Protein AF-A0A9X3F0Y4-F1 (afdb_monomer_lite)

Structure (mmCIF, N/CA/C/O backbone):
data_AF-A0A9X3F0Y4-F1
#
_entry.id   AF-A0A9X3F0Y4-F1
#
loop_
_atom_site.group_PDB
_atom_site.id
_atom_site.type_symbol
_atom_site.label_atom_id
_atom_site.label_alt_id
_atom_site.label_comp_id
_atom_site.label_asym_id
_atom_site.label_entity_id
_atom_site.label_seq_id
_atom_site.pdbx_PDB_ins_code
_atom_site.Cartn_x
_atom_site.Cartn_y
_atom_site.Cartn_z
_atom_site.occupancy
_atom_site.B_iso_or_equiv
_atom_site.auth_seq_id
_atom_site.auth_comp_id
_atom_site.auth_asym_id
_atom_site.auth_atom_id
_atom_site.pdbx_PDB_model_num
ATOM 1 N N . MET A 1 1 ? 14.168 -11.876 -23.437 1.00 31.84 1 MET A N 1
ATOM 2 C CA . MET A 1 1 ? 15.112 -11.043 -22.665 1.00 31.84 1 MET A CA 1
ATOM 3 C C . MET A 1 1 ? 14.679 -11.108 -21.213 1.00 31.84 1 MET A C 1
ATOM 5 O O . MET A 1 1 ? 13.541 -10.759 -20.933 1.00 31.84 1 MET A O 1
ATOM 9 N N . SER A 1 2 ? 15.504 -11.639 -20.313 1.00 31.98 2 SER A N 1
ATOM 10 C CA . SER A 1 2 ? 15.216 -11.588 -18.877 1.00 31.98 2 SER A CA 1
ATOM 11 C C . SER A 1 2 ? 15.451 -10.158 -18.400 1.00 31.98 2 SER A C 1
ATOM 13 O O . SER A 1 2 ? 16.591 -9.699 -18.402 1.00 31.98 2 SER A O 1
ATOM 15 N N . SER A 1 3 ? 14.384 -9.441 -18.048 1.00 33.62 3 SER A N 1
ATOM 16 C CA . SER A 1 3 ? 14.501 -8.145 -17.380 1.00 33.62 3 SER A CA 1
ATOM 17 C C . SER A 1 3 ? 15.152 -8.374 -16.017 1.00 33.62 3 SER A C 1
ATOM 19 O O . SER A 1 3 ? 14.529 -8.910 -15.101 1.00 33.62 3 SER A O 1
ATOM 21 N N . THR A 1 4 ? 16.438 -8.052 -15.895 1.00 50.50 4 THR A N 1
ATOM 22 C CA . THR A 1 4 ? 17.108 -7.969 -14.599 1.00 50.50 4 THR A CA 1
ATOM 23 C C . THR A 1 4 ? 16.677 -6.658 -13.971 1.00 50.50 4 THR A C 1
ATOM 25 O O . THR A 1 4 ? 17.228 -5.603 -14.290 1.00 50.50 4 THR A O 1
ATOM 28 N N . GLN A 1 5 ? 15.654 -6.714 -13.117 1.00 61.69 5 GLN A N 1
ATOM 29 C CA . GLN A 1 5 ? 15.335 -5.594 -12.241 1.00 61.69 5 GLN A CA 1
ATOM 30 C C . GLN A 1 5 ? 16.613 -5.192 -11.500 1.00 61.69 5 GLN A C 1
ATOM 32 O O . GLN A 1 5 ? 17.346 -6.051 -11.000 1.00 61.69 5 GLN A O 1
ATOM 37 N N . ALA A 1 6 ? 16.906 -3.892 -11.469 1.00 65.06 6 ALA A N 1
ATOM 38 C CA . ALA A 1 6 ? 17.988 -3.396 -10.638 1.00 65.06 6 ALA A CA 1
ATOM 39 C C . ALA A 1 6 ? 17.713 -3.829 -9.187 1.00 65.06 6 ALA A C 1
ATOM 41 O O . ALA A 1 6 ? 16.562 -3.770 -8.745 1.00 65.06 6 ALA A O 1
ATOM 42 N N . PRO A 1 7 ? 18.727 -4.292 -8.439 1.00 73.94 7 PRO A N 1
ATOM 43 C CA . PRO A 1 7 ? 18.505 -4.649 -7.050 1.00 73.94 7 PRO A CA 1
ATOM 44 C C . PRO A 1 7 ? 18.041 -3.405 -6.283 1.00 73.94 7 PRO A C 1
ATOM 46 O O . PRO A 1 7 ? 18.508 -2.299 -6.556 1.00 73.94 7 PRO A O 1
ATOM 49 N N . VAL A 1 8 ? 17.155 -3.583 -5.300 1.00 73.44 8 VAL A N 1
ATOM 50 C CA . VAL A 1 8 ? 16.512 -2.471 -4.565 1.00 73.44 8 VAL A CA 1
ATOM 51 C C . VAL A 1 8 ? 17.532 -1.490 -3.967 1.00 73.44 8 VAL A C 1
ATOM 53 O O . VAL A 1 8 ? 17.273 -0.294 -3.897 1.00 73.44 8 VAL A O 1
ATOM 56 N N . TRP A 1 9 ? 18.726 -1.965 -3.586 1.00 79.19 9 TRP A N 1
ATOM 57 C CA . TRP A 1 9 ? 19.797 -1.108 -3.062 1.00 79.19 9 TRP A CA 1
ATOM 58 C C . TRP A 1 9 ? 20.404 -0.151 -4.103 1.00 79.19 9 TRP A C 1
ATOM 60 O O . TRP A 1 9 ? 21.022 0.842 -3.715 1.00 79.19 9 TRP A O 1
ATOM 70 N N . ALA A 1 10 ? 20.286 -0.466 -5.397 1.00 80.06 10 ALA A N 1
ATOM 71 C CA . ALA A 1 10 ? 20.898 0.263 -6.506 1.00 80.06 10 ALA A CA 1
ATOM 72 C C . ALA A 1 10 ? 19.950 1.304 -7.109 1.00 80.06 10 ALA A C 1
ATOM 74 O O . ALA A 1 10 ? 20.375 2.416 -7.429 1.00 80.06 10 ALA A O 1
ATOM 75 N N . PHE A 1 11 ? 18.678 0.947 -7.272 1.00 82.25 11 PHE A N 1
ATOM 76 C CA . PHE A 1 11 ? 17.683 1.808 -7.892 1.00 82.25 11 PHE A CA 1
ATOM 77 C C . PHE A 1 11 ? 16.294 1.466 -7.364 1.00 82.25 11 PHE A C 1
ATOM 79 O O . PHE A 1 11 ? 15.879 0.308 -7.391 1.00 82.25 11 PHE A O 1
ATOM 86 N N . HIS A 1 12 ? 15.569 2.487 -6.927 1.00 83.12 12 HIS A N 1
ATOM 87 C CA . HIS A 1 12 ? 14.172 2.376 -6.540 1.00 83.12 12 HIS A CA 1
ATOM 88 C C . HIS A 1 12 ? 13.343 3.366 -7.353 1.00 83.12 12 HIS A C 1
ATOM 90 O O . HIS A 1 12 ? 13.794 4.479 -7.627 1.00 83.12 12 HIS A O 1
ATOM 96 N N . ALA A 1 13 ? 12.136 2.976 -7.747 1.00 83.81 13 ALA A N 1
ATOM 97 C CA . ALA A 1 13 ? 11.184 3.885 -8.358 1.00 83.81 13 ALA A CA 1
ATOM 98 C C . ALA A 1 13 ? 9.791 3.638 -7.791 1.00 83.81 13 ALA A C 1
ATOM 100 O O . ALA A 1 13 ? 9.389 2.493 -7.593 1.00 83.81 13 ALA A O 1
ATOM 101 N N . GLU A 1 14 ? 9.065 4.723 -7.562 1.00 83.38 14 GLU A N 1
ATOM 102 C CA . GLU A 1 14 ? 7.730 4.705 -6.979 1.00 83.38 14 GLU A CA 1
ATOM 103 C C . GLU A 1 14 ? 6.808 5.621 -7.781 1.00 83.38 14 GLU A C 1
ATOM 105 O O . GLU A 1 14 ? 7.211 6.711 -8.195 1.00 83.38 14 GLU A O 1
ATOM 110 N N . ALA A 1 15 ? 5.572 5.176 -8.003 1.00 83.44 15 ALA A N 1
ATOM 111 C CA . ALA A 1 15 ? 4.512 6.024 -8.527 1.00 83.44 15 ALA A CA 1
ATOM 112 C C . ALA A 1 15 ? 3.737 6.644 -7.357 1.00 83.44 15 ALA A C 1
ATOM 114 O O . ALA A 1 15 ? 3.263 5.929 -6.480 1.00 83.44 15 ALA A O 1
ATOM 115 N N . ILE A 1 16 ? 3.595 7.966 -7.360 1.00 80.25 16 ILE A N 1
ATOM 116 C CA . ILE A 1 16 ? 2.942 8.752 -6.314 1.00 80.25 16 ILE A CA 1
ATOM 117 C C . ILE A 1 16 ? 1.744 9.465 -6.937 1.00 80.25 16 ILE A C 1
ATOM 119 O O . ILE A 1 16 ? 1.874 10.124 -7.968 1.00 80.25 16 ILE A O 1
ATOM 123 N N . ASP A 1 17 ? 0.581 9.354 -6.304 1.00 79.94 17 ASP A N 1
ATOM 124 C CA . ASP A 1 17 ? -0.561 10.207 -6.626 1.00 79.94 17 ASP A CA 1
ATOM 125 C C . ASP A 1 17 ? -0.394 11.561 -5.925 1.00 79.94 17 ASP A C 1
ATOM 127 O O . ASP A 1 17 ? -0.342 11.616 -4.696 1.00 79.94 17 ASP A O 1
ATOM 131 N N . GLY A 1 18 ? -0.285 12.637 -6.706 1.00 77.75 18 GLY A N 1
ATOM 132 C CA . GLY A 1 18 ? -0.119 14.006 -6.215 1.00 77.75 18 GLY A CA 1
ATOM 133 C C . GLY A 1 18 ? -1.385 14.614 -5.603 1.00 77.75 18 GLY A C 1
ATOM 134 O O . GLY A 1 18 ? -1.360 15.764 -5.174 1.00 77.75 18 GLY A O 1
ATOM 135 N N . VAL A 1 19 ? -2.514 13.897 -5.565 1.00 78.69 19 VAL A N 1
ATOM 136 C CA . VAL A 1 19 ? -3.723 14.369 -4.872 1.00 78.69 19 VAL A CA 1
ATOM 137 C C . VAL A 1 19 ? -3.448 14.542 -3.371 1.00 78.69 19 VAL A C 1
ATOM 139 O O . VAL A 1 19 ? -3.138 13.583 -2.666 1.00 78.69 19 VAL A O 1
ATOM 142 N N . GLY A 1 20 ? -3.602 15.778 -2.885 1.00 71.62 20 GLY A N 1
ATOM 143 C CA . GLY A 1 20 ? -3.375 16.154 -1.484 1.00 71.62 20 GLY A CA 1
ATOM 144 C C . GLY A 1 20 ? -1.913 16.443 -1.122 1.00 71.62 20 GLY A C 1
ATOM 145 O O . GLY A 1 20 ? -1.641 16.821 0.013 1.00 71.62 20 GLY A O 1
ATOM 146 N N . ASP A 1 21 ? -0.975 16.298 -2.062 1.00 74.31 21 ASP A N 1
ATOM 147 C CA . ASP A 1 21 ? 0.426 16.670 -1.863 1.00 74.31 21 ASP A CA 1
ATOM 148 C C . ASP A 1 21 ? 0.610 18.166 -2.178 1.00 74.31 21 ASP A C 1
ATOM 150 O O . ASP A 1 21 ? 0.262 18.640 -3.259 1.00 74.31 21 ASP A O 1
ATOM 154 N N . THR A 1 22 ? 1.145 18.938 -1.230 1.00 73.81 22 THR A N 1
ATOM 155 C CA . THR A 1 22 ? 1.329 20.396 -1.376 1.00 73.81 22 THR A CA 1
ATOM 156 C C . THR A 1 22 ? 2.476 20.774 -2.318 1.00 73.81 22 THR A C 1
ATOM 158 O O . THR A 1 22 ? 2.614 21.940 -2.699 1.00 73.81 22 THR A O 1
ATOM 161 N N . HIS A 1 23 ? 3.313 19.811 -2.699 1.00 75.75 23 HIS A N 1
ATOM 162 C CA . HIS A 1 23 ? 4.506 19.995 -3.517 1.00 75.75 23 HIS A CA 1
ATOM 163 C C . HIS A 1 23 ? 4.394 19.363 -4.909 1.00 75.75 23 HIS A C 1
ATOM 165 O O . HIS A 1 23 ? 5.233 19.656 -5.769 1.00 75.75 23 HIS A O 1
ATOM 171 N N . LEU A 1 24 ? 3.381 18.532 -5.160 1.00 73.38 24 LEU A N 1
ATOM 172 C CA . LEU A 1 24 ? 3.136 17.905 -6.456 1.00 73.38 24 LEU A CA 1
ATOM 173 C C . LEU A 1 24 ? 1.860 18.462 -7.107 1.00 73.38 24 LEU A C 1
ATOM 175 O O . LEU A 1 24 ? 0.832 18.598 -6.452 1.00 73.38 24 LEU A O 1
ATOM 179 N N . PRO A 1 25 ? 1.876 18.752 -8.421 1.00 82.94 25 PRO A N 1
ATOM 180 C CA . PRO A 1 25 ? 0.641 18.984 -9.163 1.00 82.94 25 PRO A CA 1
ATOM 181 C C . PRO A 1 25 ? -0.305 17.781 -9.061 1.00 82.94 25 PRO A C 1
ATOM 183 O O . PRO A 1 25 ? 0.138 16.648 -8.896 1.00 82.94 25 PRO A O 1
ATOM 186 N N . THR A 1 26 ? -1.605 17.982 -9.259 1.00 82.81 26 THR A N 1
ATOM 187 C CA . THR A 1 26 ? -2.547 16.858 -9.353 1.00 82.81 26 THR A CA 1
ATOM 188 C C . THR A 1 26 ? -2.171 15.916 -10.506 1.00 82.81 26 THR A C 1
ATOM 190 O O . THR A 1 26 ? -1.950 16.366 -11.631 1.00 82.81 26 THR A O 1
ATOM 193 N N . GLY A 1 27 ? -2.122 14.607 -10.236 1.00 82.25 27 GLY A N 1
ATOM 194 C CA . GLY A 1 27 ? -1.813 13.567 -11.223 1.00 82.25 27 GLY A CA 1
ATOM 195 C C . GLY A 1 27 ? -0.874 12.484 -10.688 1.00 82.25 27 GLY A C 1
ATOM 196 O O . GLY A 1 27 ? -0.421 12.548 -9.550 1.00 82.25 27 GLY A O 1
ATOM 197 N N . ILE A 1 28 ? -0.569 11.489 -11.529 1.00 82.19 28 ILE A N 1
ATOM 198 C CA . ILE A 1 28 ? 0.399 10.434 -11.200 1.00 82.19 28 ILE A CA 1
ATOM 199 C C . ILE A 1 28 ? 1.807 10.908 -11.546 1.00 82.19 28 ILE A C 1
ATOM 201 O O . ILE A 1 28 ? 2.115 11.190 -12.707 1.00 82.19 28 ILE A O 1
ATOM 205 N N . HIS A 1 29 ? 2.667 10.939 -10.539 1.00 83.31 29 HIS A N 1
ATOM 206 C CA . HIS A 1 29 ? 4.089 11.237 -10.652 1.00 83.31 29 HIS A CA 1
ATOM 207 C C . HIS A 1 29 ? 4.883 9.958 -10.469 1.00 83.31 29 HIS A C 1
ATOM 209 O O . HIS A 1 29 ? 4.458 9.060 -9.752 1.00 83.31 29 HIS A O 1
ATOM 215 N N . VAL A 1 30 ? 6.056 9.871 -11.083 1.00 84.69 30 VAL A N 1
ATOM 216 C CA . VAL A 1 30 ? 7.011 8.806 -10.769 1.00 84.69 30 VAL A CA 1
ATOM 217 C C . VAL A 1 30 ? 8.241 9.463 -10.161 1.00 84.69 30 VAL A C 1
ATOM 219 O O . VAL A 1 30 ? 8.732 10.477 -10.659 1.00 84.69 30 VAL A O 1
ATOM 222 N N . ARG A 1 31 ? 8.734 8.900 -9.063 1.00 83.69 31 ARG A N 1
ATOM 223 C CA . ARG A 1 31 ? 9.972 9.303 -8.405 1.00 83.69 31 ARG A CA 1
ATOM 224 C C . ARG A 1 31 ? 10.982 8.184 -8.588 1.00 83.69 31 ARG A C 1
ATOM 226 O O . ARG A 1 31 ? 10.714 7.056 -8.196 1.00 83.69 31 ARG A O 1
ATOM 233 N N . ALA A 1 32 ? 12.136 8.498 -9.168 1.00 84.62 32 ALA A N 1
ATOM 234 C CA . ALA A 1 32 ? 13.279 7.593 -9.203 1.00 84.62 32 ALA A CA 1
ATOM 235 C C . ALA A 1 32 ? 14.306 8.019 -8.151 1.00 84.62 32 ALA A C 1
ATOM 237 O O . ALA A 1 32 ? 14.677 9.189 -8.067 1.00 84.62 32 ALA A O 1
ATOM 238 N N . LEU A 1 33 ? 14.763 7.054 -7.365 1.00 85.12 33 LEU A N 1
ATOM 239 C CA . LEU A 1 33 ? 15.736 7.193 -6.291 1.00 85.12 33 LEU A CA 1
ATOM 240 C C . LEU A 1 33 ? 16.927 6.278 -6.614 1.00 85.12 33 LEU A C 1
ATOM 242 O O . LEU A 1 33 ? 16.950 5.116 -6.194 1.00 85.12 33 LEU A O 1
ATOM 246 N N . PRO A 1 34 ? 17.901 6.755 -7.408 1.00 83.56 34 PRO A N 1
ATOM 247 C CA . PRO A 1 34 ? 19.151 6.032 -7.578 1.00 83.56 34 PRO A CA 1
ATOM 248 C C . PRO A 1 34 ? 19.930 6.017 -6.258 1.00 83.56 34 PRO A C 1
ATOM 250 O O . PRO A 1 34 ? 19.871 6.957 -5.463 1.00 83.56 34 PRO A O 1
ATOM 253 N N . SER A 1 35 ? 20.682 4.944 -6.025 1.00 80.62 35 SER A N 1
ATOM 254 C CA . SER A 1 35 ? 21.546 4.826 -4.853 1.00 80.62 35 SER A CA 1
ATOM 255 C C . SER A 1 35 ? 22.593 5.934 -4.830 1.00 80.62 35 SER A C 1
ATOM 257 O O . SER A 1 35 ? 23.324 6.116 -5.805 1.00 80.62 35 SER A O 1
ATOM 259 N N . ALA A 1 36 ? 22.769 6.592 -3.682 1.00 76.75 36 ALA A N 1
ATOM 260 C CA . ALA A 1 36 ? 23.852 7.560 -3.492 1.00 76.75 36 ALA A CA 1
ATOM 261 C C . ALA A 1 36 ? 25.246 6.953 -3.757 1.00 76.75 36 ALA A C 1
ATOM 263 O O . ALA A 1 36 ? 26.178 7.677 -4.077 1.00 76.75 36 ALA A O 1
ATOM 264 N N . ARG A 1 37 ? 25.385 5.620 -3.665 1.00 77.88 37 ARG A N 1
ATOM 265 C CA . ARG A 1 37 ? 26.635 4.899 -3.959 1.00 77.88 37 ARG A CA 1
ATOM 266 C C . ARG A 1 37 ? 26.952 4.774 -5.449 1.00 77.88 37 ARG A C 1
ATOM 268 O O . ARG A 1 37 ? 28.102 4.523 -5.786 1.00 77.88 37 ARG A O 1
ATOM 275 N N . LEU A 1 38 ? 25.944 4.866 -6.314 1.00 76.44 38 LEU A N 1
ATOM 276 C CA . LEU A 1 38 ? 26.089 4.680 -7.762 1.00 76.44 38 LEU A CA 1
ATOM 277 C C . LEU A 1 38 ? 26.024 6.001 -8.535 1.00 76.44 38 LEU A C 1
ATOM 279 O O . LEU A 1 38 ? 26.359 6.029 -9.716 1.00 76.44 38 LEU A O 1
ATOM 283 N N . GLY A 1 39 ? 25.605 7.085 -7.877 1.00 77.31 39 GLY A N 1
ATOM 284 C CA . GLY A 1 39 ? 25.374 8.370 -8.525 1.00 77.31 39 GLY A CA 1
ATOM 285 C C . GLY A 1 39 ? 24.136 8.359 -9.425 1.00 77.31 39 GLY A C 1
ATOM 286 O O . GLY A 1 39 ? 23.291 7.464 -9.367 1.00 77.31 39 GLY A O 1
ATOM 287 N N . LEU A 1 40 ? 24.001 9.397 -10.251 1.00 76.50 40 LEU A N 1
ATOM 288 C CA . LEU A 1 40 ? 22.928 9.473 -11.242 1.00 76.50 40 LEU A CA 1
ATOM 289 C C . LEU A 1 40 ? 23.258 8.584 -12.453 1.00 76.50 40 LEU A C 1
ATOM 291 O O . LEU A 1 40 ? 24.424 8.495 -12.842 1.00 76.50 40 LEU A O 1
ATOM 295 N N . PRO A 1 41 ? 22.256 7.951 -13.088 1.00 69.94 41 PRO A N 1
ATOM 296 C CA . PRO A 1 41 ? 22.489 7.155 -14.286 1.00 69.94 41 PRO A CA 1
ATOM 297 C C . PRO A 1 41 ? 23.068 8.022 -15.414 1.00 69.94 41 PRO A C 1
ATOM 299 O O . PRO A 1 41 ? 22.575 9.114 -15.695 1.00 69.94 41 PRO A O 1
ATOM 302 N N . ALA A 1 42 ? 24.101 7.505 -16.085 1.00 70.06 42 ALA A N 1
ATOM 303 C CA . ALA A 1 42 ? 24.733 8.151 -17.241 1.00 70.06 42 ALA A CA 1
ATOM 304 C C . ALA A 1 42 ? 23.878 8.083 -18.523 1.00 70.06 42 ALA A C 1
ATOM 306 O O . ALA A 1 42 ? 24.198 8.731 -19.517 1.00 70.06 42 ALA A O 1
ATOM 307 N N . ALA A 1 43 ? 22.805 7.286 -18.506 1.00 73.50 43 ALA A N 1
ATOM 308 C CA . ALA A 1 43 ? 21.857 7.128 -19.599 1.00 73.50 43 ALA A CA 1
ATOM 309 C C . ALA A 1 43 ? 20.454 7.603 -19.176 1.00 73.50 43 ALA A C 1
ATOM 311 O O . ALA A 1 43 ? 20.115 7.519 -17.990 1.00 73.50 43 ALA A O 1
ATOM 312 N N . PRO A 1 44 ? 19.615 8.052 -20.129 1.00 78.69 44 PRO A N 1
ATOM 313 C CA . PRO A 1 44 ? 18.221 8.371 -19.854 1.00 78.69 44 PRO A CA 1
ATOM 314 C C . PRO A 1 44 ? 17.467 7.194 -19.231 1.00 78.69 44 PRO A C 1
ATOM 316 O O . PRO A 1 44 ? 17.645 6.042 -19.632 1.00 78.69 44 PRO A O 1
ATOM 319 N N . LEU A 1 45 ? 16.580 7.493 -18.284 1.00 82.19 45 LEU A N 1
ATOM 320 C CA . LEU A 1 45 ? 15.658 6.500 -17.742 1.00 82.19 45 LEU A CA 1
ATOM 321 C C . LEU A 1 45 ? 14.469 6.365 -18.690 1.00 82.19 45 LEU A C 1
ATOM 323 O O . LEU A 1 45 ? 13.829 7.355 -19.041 1.00 82.19 45 LEU A O 1
ATOM 327 N N . VAL A 1 46 ? 14.167 5.139 -19.100 1.00 83.31 46 VAL A N 1
ATOM 328 C CA . VAL A 1 46 ? 13.000 4.844 -19.932 1.00 83.31 46 VAL A CA 1
ATOM 329 C C . VAL A 1 46 ? 11.885 4.347 -19.026 1.00 83.31 46 VAL A C 1
ATOM 331 O O . VAL A 1 46 ? 12.033 3.322 -18.362 1.00 83.31 46 VAL A O 1
ATOM 334 N N . VAL A 1 47 ? 10.778 5.082 -18.986 1.00 84.25 47 VAL A N 1
ATOM 335 C CA . VAL A 1 47 ? 9.612 4.746 -18.174 1.00 84.25 47 VAL A CA 1
ATOM 336 C C . VAL A 1 47 ? 8.542 4.151 -19.074 1.00 84.25 47 VAL A C 1
ATOM 338 O O . VAL A 1 47 ? 8.030 4.806 -19.987 1.00 84.25 47 VAL A O 1
ATOM 341 N N . TYR A 1 48 ? 8.198 2.901 -18.792 1.00 85.69 48 TYR A N 1
ATOM 342 C CA . TYR A 1 48 ? 7.076 2.211 -19.410 1.00 85.69 48 TYR A CA 1
ATOM 343 C C . TYR A 1 48 ? 5.861 2.283 -18.493 1.00 85.69 48 TYR A C 1
ATOM 345 O O . TYR A 1 48 ? 5.983 2.283 -17.267 1.00 85.69 48 TYR A O 1
ATOM 353 N N . ARG A 1 49 ? 4.679 2.339 -19.096 1.00 86.44 49 ARG A N 1
ATOM 354 C CA . ARG A 1 49 ? 3.400 2.306 -18.400 1.00 86.44 49 ARG A CA 1
ATOM 355 C C . ARG A 1 49 ? 2.571 1.162 -18.951 1.00 86.44 49 ARG A C 1
ATOM 357 O O . ARG A 1 49 ? 2.296 1.102 -20.146 1.00 86.44 49 ARG A O 1
ATOM 364 N N . ALA A 1 50 ? 2.127 0.296 -18.055 1.00 86.75 50 ALA A N 1
ATOM 365 C CA . ALA A 1 50 ? 1.050 -0.637 -18.324 1.00 86.75 50 ALA A CA 1
ATOM 366 C C . ALA A 1 50 ? -0.254 -0.023 -17.802 1.00 86.75 50 ALA A C 1
ATOM 368 O O . ALA A 1 50 ? -0.335 0.381 -16.641 1.00 86.75 50 ALA A O 1
ATOM 369 N N . VAL A 1 51 ? -1.266 0.084 -18.662 1.00 87.31 51 VAL A N 1
ATOM 370 C CA . VAL A 1 51 ? -2.611 0.505 -18.254 1.00 87.31 51 VAL A CA 1
ATOM 371 C C . VAL A 1 51 ? -3.474 -0.738 -18.140 1.00 87.31 51 VAL A C 1
ATOM 373 O O . VAL A 1 51 ? -3.604 -1.505 -19.093 1.00 87.31 51 VAL A O 1
ATOM 376 N N . LEU A 1 52 ? -4.051 -0.932 -16.960 1.00 88.56 52 LEU A N 1
ATOM 377 C CA . LEU A 1 52 ? -4.991 -2.006 -16.703 1.00 88.56 52 LEU A CA 1
ATOM 378 C C . LEU A 1 52 ? -6.399 -1.500 -17.025 1.00 88.56 52 LEU A C 1
ATOM 380 O O . LEU A 1 52 ? -6.899 -0.590 -16.364 1.00 88.56 52 LEU A O 1
ATOM 384 N N . ASP A 1 53 ? -7.016 -2.048 -18.070 1.00 90.88 53 ASP A N 1
ATOM 385 C CA . ASP A 1 53 ? -8.424 -1.777 -18.347 1.00 90.88 53 ASP A CA 1
ATOM 386 C C . ASP A 1 53 ? -9.328 -2.476 -17.318 1.00 90.88 53 ASP A C 1
ATOM 388 O O . ASP A 1 53 ? -8.913 -3.396 -16.610 1.00 90.88 53 ASP A O 1
ATOM 392 N N . LEU A 1 54 ? -10.579 -2.022 -17.218 1.00 90.00 54 LEU A N 1
ATOM 393 C CA . LEU A 1 54 ? -11.509 -2.518 -16.204 1.00 90.00 54 LEU A CA 1
ATOM 394 C C . LEU A 1 54 ? -11.837 -4.011 -16.369 1.00 90.00 54 LEU A C 1
ATOM 396 O O . LEU A 1 54 ? -12.112 -4.672 -15.370 1.00 90.00 54 LEU A O 1
ATOM 400 N N . ALA A 1 55 ? -11.842 -4.536 -17.598 1.00 92.00 55 ALA A N 1
ATOM 401 C CA . ALA A 1 55 ? -12.129 -5.948 -17.839 1.00 92.00 55 ALA A CA 1
ATOM 402 C C . ALA A 1 55 ? -10.973 -6.807 -17.316 1.00 92.00 55 ALA A C 1
ATOM 404 O O . ALA A 1 55 ? -11.181 -7.640 -16.438 1.00 92.00 55 ALA A O 1
ATOM 405 N N . LYS A 1 56 ? -9.741 -6.496 -17.731 1.00 92.12 56 LYS A N 1
ATOM 406 C CA . LYS A 1 56 ? -8.533 -7.166 -17.238 1.00 92.12 56 LYS A CA 1
ATOM 407 C C . LYS A 1 56 ? -8.370 -7.021 -15.736 1.00 92.12 56 LYS A C 1
ATOM 409 O O . LYS A 1 56 ? -7.975 -7.981 -15.091 1.00 92.12 56 LYS A O 1
ATOM 414 N N . TYR A 1 57 ? -8.680 -5.852 -15.172 1.00 93.00 57 TYR A N 1
ATOM 415 C CA . TYR A 1 57 ? -8.653 -5.645 -13.726 1.00 93.00 57 TYR A CA 1
ATOM 416 C C . TYR A 1 57 ? -9.548 -6.647 -13.002 1.00 93.00 57 TYR A C 1
ATOM 418 O O . TYR A 1 57 ? -9.081 -7.310 -12.084 1.00 93.00 57 TYR A O 1
ATOM 426 N N . LYS A 1 58 ? -10.802 -6.795 -13.439 1.00 93.81 58 LYS A N 1
ATOM 427 C CA . LYS A 1 58 ? -11.749 -7.741 -12.832 1.00 93.81 58 LYS A CA 1
ATOM 428 C C . LYS A 1 58 ? -11.281 -9.191 -12.933 1.00 93.81 58 LYS A C 1
ATOM 430 O O . LYS A 1 58 ? -11.562 -9.963 -12.027 1.00 93.81 58 LYS A O 1
ATOM 435 N N . ASP A 1 59 ? -10.565 -9.538 -13.998 1.00 94.00 59 ASP A N 1
ATOM 436 C CA . ASP A 1 59 ? -10.077 -10.902 -14.218 1.00 94.00 59 ASP A CA 1
ATOM 437 C C . ASP A 1 59 ? -8.885 -11.276 -13.326 1.00 94.00 59 ASP A C 1
ATOM 439 O O . ASP A 1 59 ? -8.633 -12.462 -13.104 1.00 94.00 59 ASP A O 1
ATOM 443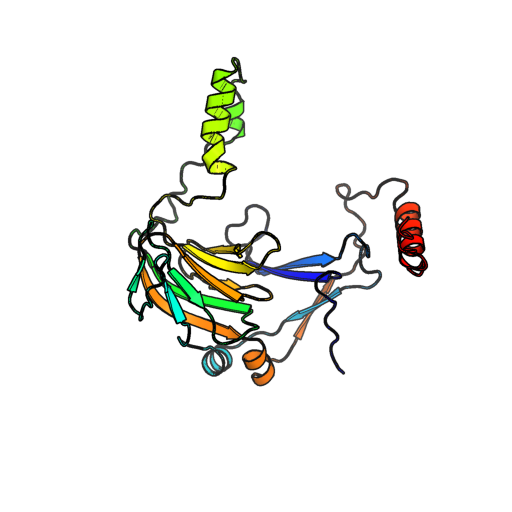 N N . ILE A 1 60 ? -8.117 -10.287 -12.856 1.00 95.31 60 ILE A N 1
ATOM 444 C CA . ILE A 1 60 ? -6.852 -10.529 -12.145 1.00 95.31 60 ILE A CA 1
ATOM 445 C C . ILE A 1 60 ? -6.831 -10.015 -10.706 1.00 95.31 60 ILE A C 1
ATOM 447 O O . ILE A 1 60 ? -5.912 -10.359 -9.965 1.00 95.31 60 ILE A O 1
ATOM 451 N N . VAL A 1 61 ? -7.799 -9.184 -10.314 1.00 96.94 61 VAL A N 1
ATOM 452 C CA . VAL A 1 61 ? -7.932 -8.715 -8.935 1.00 96.94 61 VAL A CA 1
ATOM 453 C C . VAL A 1 61 ? -8.451 -9.832 -8.046 1.00 96.94 61 VAL A C 1
ATOM 455 O O . VAL A 1 61 ? -9.430 -10.505 -8.363 1.00 96.94 61 VAL A O 1
ATOM 458 N N . HIS A 1 62 ? -7.801 -10.010 -6.903 1.00 97.31 62 HIS A N 1
ATOM 459 C CA . HIS A 1 62 ? -8.291 -10.893 -5.858 1.00 97.31 62 HIS A CA 1
ATOM 460 C C . HIS A 1 62 ? -9.296 -10.142 -4.999 1.00 97.31 62 HIS A C 1
ATOM 462 O O . HIS A 1 62 ? -9.030 -9.008 -4.602 1.00 97.31 62 HIS A O 1
ATOM 468 N N . ASP A 1 63 ? -10.423 -10.778 -4.692 1.00 96.88 63 ASP A N 1
ATOM 469 C CA . ASP A 1 63 ? -11.423 -10.275 -3.748 1.00 96.88 63 ASP A CA 1
ATOM 470 C C . ASP A 1 63 ? -11.433 -11.189 -2.513 1.00 96.88 63 ASP A C 1
ATOM 472 O O . ASP A 1 63 ? -11.823 -12.357 -2.585 1.00 96.88 63 ASP A O 1
ATOM 476 N N . GLY A 1 64 ? -10.915 -10.694 -1.387 1.00 95.62 64 GLY A N 1
ATOM 477 C CA . GLY A 1 64 ? -10.739 -11.473 -0.159 1.00 95.62 64 GLY A CA 1
ATOM 478 C C . GLY A 1 64 ? -9.459 -12.320 -0.122 1.00 95.62 64 GLY A C 1
ATOM 479 O O . GLY A 1 64 ? -8.399 -11.900 -0.580 1.00 95.62 64 GLY A O 1
ATOM 480 N N . GLY A 1 65 ? -9.521 -13.485 0.533 1.00 96.06 65 GLY A N 1
ATOM 481 C CA . GLY A 1 65 ? -8.376 -14.398 0.707 1.00 96.06 65 GLY A CA 1
ATOM 482 C C . GLY A 1 65 ? -7.293 -13.930 1.692 1.00 96.06 65 GLY A C 1
ATOM 483 O O . GLY A 1 65 ? -6.322 -14.647 1.914 1.00 96.06 65 GLY A O 1
ATOM 484 N N . VAL A 1 66 ? -7.461 -12.749 2.289 1.00 97.94 66 VAL A N 1
ATOM 485 C CA . VAL A 1 66 ? -6.583 -12.206 3.332 1.00 97.94 66 VAL A CA 1
ATOM 486 C C . VAL A 1 66 ? -6.984 -12.769 4.690 1.00 97.94 66 VAL A C 1
ATOM 488 O O . VAL A 1 66 ? -8.158 -12.730 5.064 1.00 97.94 66 VAL A O 1
ATOM 491 N N . THR A 1 67 ? -5.999 -13.250 5.446 1.00 98.44 67 THR A N 1
ATOM 492 C CA . THR A 1 67 ? -6.197 -13.649 6.842 1.00 98.44 67 THR A CA 1
ATOM 493 C C . THR A 1 67 ? -6.132 -12.410 7.722 1.00 98.44 67 THR A C 1
ATOM 495 O O . THR A 1 67 ? -5.106 -11.732 7.753 1.00 98.44 67 THR A O 1
ATOM 498 N N . TRP A 1 68 ? -7.214 -12.121 8.443 1.00 98.56 68 TRP A N 1
ATOM 499 C CA . TRP A 1 68 ? -7.292 -10.986 9.360 1.00 98.56 68 TRP A CA 1
ATOM 500 C C . TRP A 1 68 ? -7.098 -11.437 10.802 1.00 98.56 68 TRP A C 1
ATOM 502 O O . TRP A 1 68 ? -7.803 -12.337 11.256 1.00 98.56 68 TRP A O 1
ATOM 512 N N . ILE A 1 69 ? -6.180 -10.797 11.520 1.00 98.50 69 ILE A N 1
ATOM 513 C CA . ILE A 1 69 ? -5.864 -11.069 12.926 1.00 98.50 69 ILE A CA 1
ATOM 514 C C . ILE A 1 69 ? -5.881 -9.740 13.680 1.00 98.50 69 ILE A C 1
ATOM 516 O O . ILE A 1 69 ? -5.255 -8.778 13.239 1.00 98.50 69 ILE A O 1
ATOM 520 N N . ASP A 1 70 ? -6.603 -9.650 14.791 1.00 98.50 70 ASP A N 1
ATOM 521 C CA . ASP A 1 70 ? -6.585 -8.438 15.616 1.00 98.50 70 ASP A CA 1
ATOM 522 C C . ASP A 1 70 ? -5.330 -8.334 16.501 1.00 98.50 70 ASP A C 1
ATOM 524 O O . ASP A 1 70 ? -4.502 -9.247 16.551 1.00 98.50 70 ASP A O 1
ATOM 528 N N . SER A 1 71 ? -5.164 -7.222 17.220 1.00 97.12 71 SER A N 1
ATOM 529 C CA . SER A 1 71 ? -3.995 -7.009 18.085 1.00 97.12 71 SER A CA 1
ATOM 530 C C . SER A 1 71 ? -3.897 -7.979 19.264 1.00 97.12 71 SER A C 1
ATOM 532 O O . SER A 1 71 ? -2.853 -8.042 19.909 1.00 97.12 71 SER A O 1
ATOM 534 N N . HIS A 1 72 ? -4.956 -8.740 19.543 1.00 97.94 72 HIS A N 1
ATOM 535 C CA . HIS A 1 72 ? -4.997 -9.778 20.572 1.00 97.94 72 HIS A CA 1
ATOM 536 C C . HIS A 1 72 ? -4.732 -11.181 19.998 1.00 97.94 72 HIS A C 1
ATOM 538 O O . HIS A 1 72 ? -4.764 -12.165 20.737 1.00 97.94 72 HIS A O 1
ATOM 544 N N . GLY A 1 73 ? -4.457 -11.291 18.695 1.00 97.88 73 GLY A N 1
ATOM 545 C CA . GLY A 1 73 ? -4.187 -12.557 18.017 1.00 97.88 73 GLY A CA 1
ATOM 546 C C . GLY A 1 73 ? -5.441 -13.328 17.598 1.00 97.88 73 GLY A C 1
ATOM 547 O O . GLY A 1 73 ? -5.321 -14.461 17.131 1.00 97.88 73 GLY A O 1
ATOM 548 N N . ALA A 1 74 ? -6.640 -12.757 17.746 1.00 98.44 74 ALA A N 1
ATOM 549 C CA . ALA A 1 74 ? -7.875 -13.433 17.375 1.00 98.44 74 ALA A CA 1
ATOM 550 C C . ALA A 1 74 ? -8.180 -13.248 15.876 1.00 98.44 74 ALA A C 1
ATOM 552 O O . ALA A 1 74 ? -8.111 -12.125 15.362 1.00 98.44 74 ALA A O 1
ATOM 553 N N . PRO A 1 75 ? -8.554 -14.324 15.157 1.00 98.31 75 PRO A N 1
ATOM 554 C CA . PRO A 1 75 ? -8.926 -14.217 13.756 1.00 98.31 75 PRO A CA 1
ATOM 555 C C . PRO A 1 75 ? -10.246 -13.460 13.582 1.00 98.31 75 PRO A C 1
ATOM 557 O O . PRO A 1 75 ? -11.185 -13.615 14.366 1.00 98.31 75 PRO A O 1
ATOM 560 N N . ARG A 1 76 ? -10.339 -12.664 12.515 1.00 98.44 76 ARG A N 1
ATOM 561 C CA . ARG A 1 76 ? -11.530 -11.888 12.145 1.00 98.44 76 ARG A CA 1
ATOM 562 C C . ARG A 1 76 ? -12.062 -12.343 10.787 1.00 98.44 76 ARG A C 1
ATOM 564 O O . ARG A 1 76 ? -11.304 -12.602 9.859 1.00 98.44 76 ARG A O 1
ATOM 571 N N . THR A 1 77 ? -13.385 -12.448 10.678 1.00 98.38 77 THR A N 1
ATOM 572 C CA . THR A 1 77 ? -14.085 -12.749 9.418 1.00 98.38 77 THR A CA 1
ATOM 573 C C . THR A 1 77 ? -14.814 -11.495 8.970 1.00 98.38 77 THR A C 1
ATOM 575 O O . THR A 1 77 ? -15.435 -10.834 9.796 1.00 98.38 77 THR A O 1
ATOM 578 N N . VAL A 1 78 ? -14.719 -11.148 7.688 1.00 98.12 78 VAL A N 1
ATOM 579 C CA . VAL A 1 78 ? -15.426 -9.983 7.146 1.00 98.12 78 VAL A CA 1
ATOM 580 C C . VAL A 1 78 ? -16.943 -10.244 7.065 1.00 98.12 78 VAL A C 1
ATOM 582 O O . VAL A 1 78 ? -17.340 -11.351 6.698 1.00 98.12 78 VAL A O 1
ATOM 585 N N . PRO A 1 79 ? -17.797 -9.246 7.364 1.00 98.44 79 PRO A N 1
ATOM 586 C CA . PRO A 1 79 ? -17.436 -7.916 7.857 1.00 98.44 79 PRO A CA 1
ATOM 587 C C . PRO A 1 79 ? -17.069 -7.908 9.357 1.00 98.44 79 PRO A C 1
ATOM 589 O O . PRO A 1 79 ? -17.623 -8.683 10.134 1.00 98.44 79 PRO A O 1
ATOM 592 N N . PHE A 1 80 ? -16.176 -7.004 9.776 1.00 98.44 80 PHE A N 1
ATOM 593 C CA . PHE A 1 80 ? -15.824 -6.803 11.191 1.00 98.44 80 PHE A CA 1
ATOM 594 C C . PHE A 1 80 ? -15.600 -5.326 11.541 1.00 98.44 80 PHE A C 1
ATOM 596 O O . PHE A 1 80 ? -15.219 -4.523 10.691 1.00 98.44 80 PHE A O 1
ATOM 603 N N . GLU A 1 81 ? -15.808 -4.984 12.813 1.00 98.00 81 GLU A N 1
ATOM 604 C CA . GLU A 1 81 ? -15.526 -3.656 13.366 1.00 98.00 81 GLU A CA 1
ATOM 605 C C . GLU A 1 81 ? -14.055 -3.522 13.772 1.00 98.00 81 GLU A C 1
ATOM 607 O O . GLU A 1 81 ? -13.464 -4.445 14.339 1.00 98.00 81 GLU A O 1
ATOM 612 N N . VAL A 1 82 ? -13.486 -2.347 13.521 1.00 97.12 82 VAL A N 1
ATOM 613 C CA . VAL A 1 82 ? -12.172 -1.916 14.004 1.00 97.12 82 VAL A CA 1
ATOM 614 C C . VAL A 1 82 ? -12.390 -0.806 15.021 1.00 97.12 82 VAL A C 1
ATOM 616 O O . VAL A 1 82 ? -13.181 0.111 14.784 1.00 97.12 82 VAL A O 1
ATOM 619 N N . THR A 1 83 ? -11.695 -0.889 16.153 1.00 96.12 83 THR A N 1
ATOM 620 C CA . THR A 1 83 ? -11.700 0.143 17.193 1.00 96.12 83 THR A CA 1
ATOM 621 C C . THR A 1 83 ? -10.295 0.723 17.371 1.00 96.12 83 THR A C 1
ATOM 623 O O . THR A 1 83 ? -9.309 0.049 17.057 1.00 96.12 83 THR A O 1
ATOM 626 N N . PRO A 1 84 ? -10.159 1.969 17.870 1.00 93.94 84 PRO A N 1
ATOM 627 C CA . PRO A 1 84 ? -8.850 2.617 17.990 1.00 93.94 84 PRO A CA 1
ATOM 628 C C . PRO A 1 84 ? -7.838 1.855 18.858 1.00 93.94 84 PRO A C 1
ATOM 630 O O . PRO A 1 84 ? -6.636 1.970 18.639 1.00 93.94 84 PRO A O 1
ATOM 633 N N . ASP A 1 85 ? -8.323 1.087 19.830 1.00 94.81 85 ASP A N 1
ATOM 634 C CA . ASP A 1 85 ? -7.563 0.280 20.785 1.00 94.81 85 ASP A CA 1
ATOM 635 C C . ASP A 1 85 ? -7.305 -1.165 20.320 1.00 94.81 85 ASP A C 1
ATOM 637 O O . ASP A 1 85 ? -6.498 -1.862 20.930 1.00 94.81 85 ASP A O 1
ATOM 641 N N . ASN A 1 86 ? -7.949 -1.613 19.238 1.00 96.38 86 ASN A N 1
ATOM 642 C CA . ASN A 1 86 ? -7.818 -2.972 18.712 1.00 96.38 86 ASN A CA 1
ATOM 643 C C . ASN A 1 86 ? -7.581 -2.948 17.192 1.00 96.38 86 ASN A C 1
ATOM 645 O O . ASN A 1 86 ? -8.493 -3.254 16.413 1.00 96.38 86 ASN A O 1
ATOM 649 N N . PRO A 1 87 ? -6.374 -2.554 16.740 1.00 96.94 87 PRO A N 1
ATOM 650 C CA . PRO A 1 87 ? -6.048 -2.555 15.322 1.00 96.94 87 PRO A CA 1
ATOM 651 C C . PRO A 1 87 ? -6.060 -3.979 14.755 1.00 96.94 87 PRO A C 1
ATOM 653 O O . PRO A 1 87 ? -5.778 -4.951 15.459 1.00 96.94 87 PRO A O 1
ATOM 656 N N . VAL A 1 88 ? -6.360 -4.103 13.462 1.00 98.12 88 VAL A N 1
ATOM 657 C CA . VAL A 1 88 ? -6.459 -5.400 12.776 1.00 98.12 88 VAL A CA 1
ATOM 658 C C . VAL A 1 88 ? -5.432 -5.487 11.654 1.00 98.12 88 VAL A C 1
ATOM 660 O O . VAL A 1 88 ? -5.287 -4.570 10.847 1.00 98.12 88 VAL A O 1
ATOM 663 N N . TYR A 1 89 ? -4.719 -6.604 11.600 1.00 98.38 89 TYR A N 1
ATOM 664 C CA . TYR A 1 89 ? -3.653 -6.903 10.653 1.00 98.38 89 TYR A CA 1
ATOM 665 C C . TYR A 1 89 ? -4.161 -7.862 9.579 1.00 98.38 89 TYR A C 1
ATOM 667 O O . TYR A 1 89 ? -4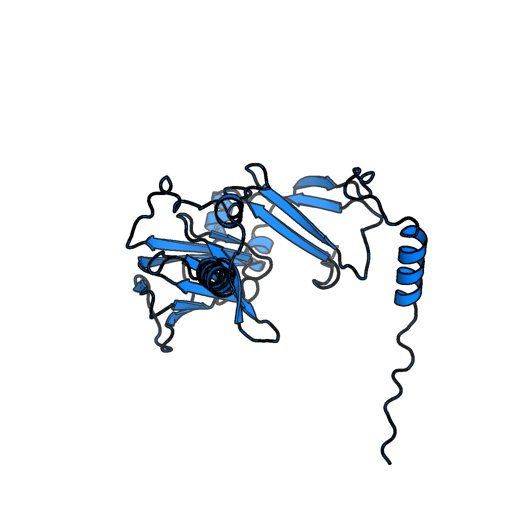.822 -8.852 9.890 1.00 98.38 89 TYR A O 1
ATOM 675 N N . GLY A 1 90 ? -3.860 -7.567 8.317 1.00 98.12 90 GLY A N 1
ATOM 676 C CA . GLY A 1 90 ? -4.187 -8.406 7.167 1.00 98.12 90 GLY A CA 1
ATOM 677 C C . GLY A 1 90 ? -2.930 -9.030 6.567 1.00 98.12 90 GLY A C 1
ATOM 678 O O . GLY A 1 90 ? -2.006 -8.312 6.178 1.00 98.12 90 GLY A O 1
ATOM 679 N N . TYR A 1 91 ? -2.919 -10.358 6.461 1.00 97.69 91 TYR A N 1
ATOM 680 C CA . TYR A 1 91 ? -1.835 -11.143 5.871 1.00 97.69 91 TYR A CA 1
ATOM 681 C C . TYR A 1 91 ? -2.254 -11.683 4.506 1.00 97.69 91 TYR A C 1
ATOM 683 O O . TYR A 1 91 ? -3.227 -12.437 4.396 1.00 97.69 91 TYR A O 1
ATOM 691 N N . PHE A 1 92 ? -1.523 -11.294 3.462 1.00 97.31 92 PHE A N 1
ATOM 692 C CA . PHE A 1 92 ? -1.779 -11.775 2.110 1.00 97.31 92 PHE A CA 1
ATOM 693 C C . PHE A 1 92 ? -1.270 -13.211 1.931 1.00 97.31 92 PHE A C 1
ATOM 695 O O . PHE A 1 92 ? -0.219 -13.564 2.468 1.00 97.31 92 PHE A O 1
ATOM 702 N N . PRO A 1 93 ? -1.957 -14.039 1.126 1.00 96.94 93 PRO A N 1
ATOM 703 C CA . PRO A 1 93 ? -1.486 -15.381 0.792 1.00 96.94 93 PRO A CA 1
ATOM 704 C C . PRO A 1 93 ? -0.367 -15.374 -0.267 1.00 96.94 93 PRO A C 1
ATOM 706 O O . PRO A 1 93 ? 0.195 -16.426 -0.567 1.00 96.94 93 PRO A O 1
ATOM 709 N N . ALA A 1 94 ? -0.049 -14.211 -0.849 1.00 95.56 94 ALA A N 1
ATOM 710 C CA . ALA A 1 94 ? 0.977 -14.038 -1.872 1.00 95.56 94 ALA A CA 1
ATOM 711 C C . ALA A 1 94 ? 2.128 -13.144 -1.367 1.00 95.56 94 ALA A C 1
ATOM 713 O O . ALA A 1 94 ? 1.874 -12.166 -0.666 1.00 95.56 94 ALA A O 1
ATOM 714 N N . PRO A 1 95 ? 3.388 -13.425 -1.752 1.00 88.81 95 PRO A N 1
ATOM 715 C CA . PRO A 1 95 ? 4.553 -12.686 -1.258 1.00 88.81 95 PRO A CA 1
ATOM 716 C C . PRO A 1 95 ? 4.784 -11.328 -1.943 1.00 88.81 95 PRO A C 1
ATOM 718 O O . PRO A 1 95 ? 5.466 -10.475 -1.382 1.00 88.81 95 PRO A O 1
ATOM 721 N N . GLU A 1 96 ? 4.254 -11.121 -3.153 1.00 91.31 96 GLU A N 1
ATOM 722 C CA . GLU A 1 96 ? 4.547 -9.952 -3.999 1.00 91.31 96 GLU A CA 1
ATOM 723 C C . GLU A 1 96 ? 3.278 -9.161 -4.343 1.00 91.31 96 GLU A C 1
ATOM 725 O O . GLU A 1 96 ? 2.963 -8.937 -5.514 1.00 91.31 96 GLU A O 1
ATOM 730 N N . VAL A 1 97 ? 2.531 -8.753 -3.317 1.00 95.31 97 VAL A N 1
ATOM 731 C CA . VAL A 1 97 ? 1.407 -7.820 -3.473 1.00 95.31 97 VAL A CA 1
ATOM 732 C C . VAL A 1 97 ? 1.957 -6.417 -3.694 1.00 95.31 97 VAL A C 1
ATOM 734 O O . VAL A 1 97 ? 2.828 -5.982 -2.951 1.00 95.31 97 VAL A O 1
ATOM 737 N N . PHE A 1 98 ? 1.467 -5.692 -4.694 1.00 92.56 98 PHE A N 1
ATOM 738 C CA . PHE A 1 98 ? 1.920 -4.318 -4.973 1.00 92.56 98 PHE A CA 1
ATOM 739 C C . PHE A 1 98 ? 0.780 -3.295 -4.924 1.00 92.56 98 PHE A C 1
ATOM 741 O O . PHE A 1 98 ? 1.026 -2.090 -4.948 1.00 92.56 98 PHE A O 1
ATOM 748 N N . TRP A 1 99 ? -0.472 -3.755 -4.860 1.00 95.06 99 TRP A N 1
ATOM 749 C CA . TRP A 1 99 ? -1.650 -2.907 -4.724 1.00 95.06 99 TRP A CA 1
ATOM 750 C C . TRP A 1 99 ? -2.698 -3.586 -3.847 1.00 95.06 99 TRP A C 1
ATOM 752 O O . TRP A 1 99 ? -2.952 -4.783 -3.999 1.00 95.06 99 TRP A O 1
ATOM 762 N N . ALA A 1 100 ? -3.319 -2.817 -2.957 1.00 97.06 100 ALA A N 1
ATOM 763 C CA . ALA A 1 100 ? -4.428 -3.265 -2.127 1.00 97.06 100 ALA A CA 1
ATOM 764 C C . ALA A 1 100 ? -5.429 -2.128 -1.895 1.00 97.06 100 ALA A C 1
ATOM 766 O O . ALA A 1 100 ? -5.032 -0.994 -1.640 1.00 97.06 100 ALA A O 1
ATOM 767 N N . GLU A 1 101 ? -6.719 -2.435 -1.936 1.00 97.19 101 GLU A N 1
ATOM 768 C CA . GLU A 1 101 ? -7.825 -1.528 -1.638 1.00 97.19 101 GLU A CA 1
ATOM 769 C C . GLU A 1 101 ? -8.693 -2.123 -0.534 1.00 97.19 101 GLU A C 1
AT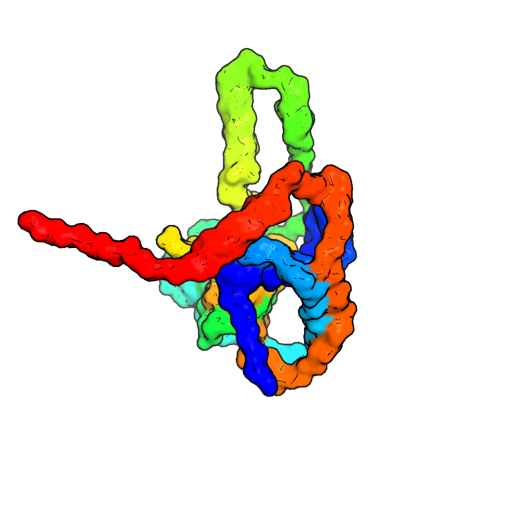OM 771 O O . GLU A 1 101 ? -9.307 -3.178 -0.705 1.00 97.19 101 GLU A O 1
ATOM 776 N N . LEU A 1 102 ? -8.763 -1.430 0.598 1.00 97.88 102 LEU A N 1
ATOM 777 C CA . LEU A 1 102 ? -9.657 -1.781 1.689 1.00 97.88 102 LEU A CA 1
ATOM 778 C C . LEU A 1 102 ? -11.078 -1.302 1.369 1.00 97.88 102 LEU A C 1
ATOM 780 O O . LEU A 1 102 ? -11.319 -0.116 1.130 1.00 97.88 102 LEU A O 1
ATOM 784 N N . LEU A 1 103 ? -12.033 -2.227 1.418 1.00 97.75 103 LEU A N 1
ATOM 785 C CA . LEU A 1 103 ? -13.455 -1.919 1.340 1.00 97.75 103 LEU A CA 1
ATOM 786 C C . LEU A 1 103 ? -13.955 -1.729 2.771 1.00 97.75 103 LEU A C 1
ATOM 788 O O . LEU A 1 103 ? -14.138 -2.708 3.495 1.00 97.75 103 LEU A O 1
ATOM 792 N N . ALA A 1 104 ? -14.141 -0.484 3.199 1.00 97.00 104 ALA A N 1
ATOM 793 C CA . ALA A 1 104 ? -14.546 -0.177 4.566 1.00 97.00 104 ALA A CA 1
ATOM 794 C C . ALA A 1 104 ? -15.432 1.068 4.651 1.00 97.00 104 ALA A C 1
ATOM 796 O O . ALA A 1 104 ? -15.406 1.926 3.770 1.00 97.00 104 ALA A O 1
ATOM 797 N N . GLU A 1 105 ? -16.197 1.155 5.736 1.00 96.00 105 GLU A N 1
ATOM 798 C CA . GLU A 1 105 ? -17.009 2.317 6.093 1.00 96.00 105 GLU A CA 1
ATOM 799 C C . GLU A 1 105 ? -16.480 2.924 7.398 1.00 96.00 105 GLU A C 1
ATOM 801 O O . GLU A 1 105 ? -16.532 2.260 8.437 1.00 96.00 105 GLU A O 1
ATOM 806 N N . PRO A 1 106 ? -15.946 4.159 7.383 1.00 95.06 106 PRO A N 1
ATOM 807 C CA . PRO A 1 106 ? -15.515 4.815 8.611 1.00 95.06 106 PRO A CA 1
ATOM 808 C C . PRO A 1 106 ? -16.728 5.121 9.497 1.00 95.06 106 PRO A C 1
ATOM 810 O O . PRO A 1 106 ? -17.775 5.541 8.999 1.00 95.06 106 PRO A O 1
ATOM 813 N N . ALA A 1 107 ? -16.582 4.942 10.813 1.00 92.75 107 ALA A N 1
ATOM 814 C CA . ALA A 1 107 ? -17.659 5.236 11.762 1.00 92.75 107 ALA A CA 1
ATOM 815 C C . ALA A 1 107 ? -17.980 6.738 11.809 1.00 92.75 107 ALA A C 1
ATOM 817 O O . ALA A 1 107 ? -19.144 7.128 11.866 1.00 92.75 107 ALA A O 1
ATOM 818 N N . ASP A 1 108 ? -16.940 7.568 11.735 1.00 86.94 108 ASP A N 1
ATOM 819 C CA . ASP A 1 108 ? -17.045 9.017 11.659 1.00 86.94 108 ASP A CA 1
ATOM 820 C C . ASP A 1 108 ? -16.643 9.455 10.247 1.00 86.94 108 ASP A C 1
ATOM 822 O O . ASP A 1 108 ? -15.498 9.277 9.822 1.00 86.94 108 ASP A O 1
ATOM 826 N N . LYS A 1 109 ? -17.587 10.020 9.486 1.00 75.00 109 LYS A N 1
ATOM 827 C CA . LYS A 1 109 ? -17.261 10.638 8.198 1.00 75.00 109 LYS A CA 1
ATOM 828 C C . LYS A 1 109 ? -16.489 11.918 8.482 1.00 75.00 109 LYS A C 1
ATOM 830 O O . LYS A 1 109 ? -17.067 12.888 8.971 1.00 75.00 109 LYS A O 1
ATOM 835 N N . LEU A 1 110 ? -15.193 11.919 8.181 1.00 67.38 110 LEU A N 1
ATOM 836 C CA . LEU A 1 110 ? -14.444 13.166 8.093 1.00 67.38 110 LEU A CA 1
ATOM 837 C C . LEU A 1 110 ? -15.146 14.056 7.068 1.00 67.38 110 LEU A C 1
ATOM 839 O O . LEU A 1 110 ? -15.375 13.629 5.939 1.00 67.38 110 LEU A O 1
ATOM 843 N N . ASP A 1 111 ? -15.501 15.270 7.475 1.00 68.06 111 ASP A N 1
ATOM 844 C CA . ASP A 1 111 ? -15.891 16.315 6.539 1.00 68.06 111 ASP A CA 1
ATOM 845 C C . ASP A 1 111 ? -14.611 16.746 5.805 1.00 68.06 111 ASP A C 1
ATOM 847 O O . ASP A 1 111 ? -13.751 17.375 6.430 1.00 68.06 111 ASP A O 1
ATOM 851 N N . PRO A 1 112 ? -14.424 16.387 4.518 1.00 60.50 112 PRO A N 1
ATOM 852 C CA . PRO A 1 112 ? -13.170 16.638 3.809 1.00 60.50 112 PRO A CA 1
ATOM 853 C C . PRO A 1 112 ? -12.873 18.135 3.646 1.00 60.50 112 PRO A C 1
ATOM 855 O O . PRO A 1 112 ? -11.760 18.492 3.278 1.00 60.50 112 PRO A O 1
ATOM 858 N N . LEU A 1 113 ? -13.850 19.011 3.915 1.00 62.25 113 LEU A N 1
ATOM 859 C CA . LEU A 1 113 ? -13.707 20.465 3.833 1.00 62.25 113 LEU A CA 1
ATOM 860 C C . LEU A 1 113 ? -13.353 21.123 5.171 1.00 62.25 113 LEU A C 1
ATOM 862 O O . LEU A 1 113 ? -12.985 22.297 5.194 1.00 62.25 113 LEU A O 1
ATOM 866 N N . LYS A 1 114 ? -13.442 20.394 6.287 1.00 57.72 114 LYS A N 1
ATOM 867 C CA . LYS A 1 114 ? -12.913 20.846 7.575 1.00 57.72 114 LYS A CA 1
ATOM 868 C C . LYS A 1 114 ? -11.542 20.232 7.775 1.00 57.72 114 LYS A C 1
ATOM 870 O O . LYS A 1 114 ? -11.374 19.308 8.570 1.00 57.72 114 LYS A O 1
ATOM 875 N N . GLU A 1 115 ? -10.550 20.766 7.069 1.00 52.38 115 GLU A N 1
ATOM 876 C CA . GLU A 1 115 ? -9.176 20.577 7.520 1.00 52.38 115 GLU A CA 1
ATOM 877 C C . GLU A 1 115 ? -9.104 21.024 8.991 1.00 52.38 115 GLU A C 1
ATOM 879 O O . GLU A 1 115 ? -9.676 22.067 9.343 1.00 52.38 115 GLU A O 1
ATOM 884 N N . PRO A 1 116 ? -8.471 20.243 9.889 1.00 53.25 116 PRO A N 1
ATOM 885 C CA . PRO A 1 116 ? -8.179 20.756 11.218 1.00 53.25 116 PRO A CA 1
ATOM 886 C C . PRO A 1 116 ? -7.428 22.075 11.015 1.00 53.25 116 PRO A C 1
ATOM 888 O O . PRO A 1 116 ? -6.573 22.119 10.131 1.00 53.25 116 PRO A O 1
ATOM 891 N N . PRO A 1 117 ? -7.753 23.150 11.755 1.00 53.59 117 PRO A N 1
ATOM 892 C CA . PRO A 1 117 ? -7.116 24.442 11.553 1.00 53.59 117 PRO A CA 1
ATOM 893 C C . PRO A 1 117 ? -5.609 24.246 11.674 1.00 53.59 117 PRO A C 1
ATOM 895 O O . PRO A 1 117 ? -5.088 24.060 12.778 1.00 53.59 117 PRO A O 1
ATOM 898 N N . TYR A 1 118 ? -4.921 24.213 10.533 1.00 53.19 118 TYR A N 1
ATOM 899 C CA . TYR A 1 118 ? -3.482 24.073 10.504 1.00 53.19 118 TYR A CA 1
ATOM 900 C C . TYR A 1 118 ? -2.968 25.413 10.992 1.00 53.19 118 TYR A C 1
ATOM 902 O O . TYR A 1 118 ? -2.958 26.397 10.254 1.00 53.19 118 TYR A O 1
ATOM 910 N N . LYS A 1 119 ? -2.655 25.493 12.286 1.00 54.97 119 LYS A N 1
ATOM 911 C CA . LYS A 1 119 ? -1.989 26.675 12.815 1.00 54.97 119 LYS A CA 1
ATOM 912 C C . LYS A 1 119 ? -0.657 26.754 12.093 1.00 54.97 119 LYS A C 1
ATOM 914 O O . LYS A 1 119 ? 0.158 25.839 12.209 1.00 54.97 119 LYS A O 1
ATOM 919 N N . ASP A 1 120 ? -0.481 27.813 11.312 1.00 60.09 120 ASP A N 1
ATOM 920 C CA . ASP A 1 120 ? 0.775 28.087 10.636 1.00 60.09 120 ASP A CA 1
ATOM 921 C C . ASP A 1 120 ? 1.889 28.048 11.690 1.00 60.09 120 ASP A C 1
ATOM 923 O O . ASP A 1 120 ? 1.856 28.771 12.690 1.00 60.09 120 ASP A O 1
ATOM 927 N N . ILE A 1 121 ? 2.866 27.159 11.498 1.00 61.72 121 ILE A N 1
ATOM 928 C CA . ILE A 1 121 ? 4.017 27.030 12.399 1.00 61.72 121 ILE A CA 1
ATOM 929 C C . ILE A 1 121 ? 4.760 28.374 12.463 1.00 61.72 121 ILE A C 1
ATOM 931 O O . ILE A 1 121 ? 5.291 28.743 13.510 1.00 61.72 121 ILE A O 1
ATOM 935 N N . GLY A 1 122 ? 4.728 29.147 11.372 1.00 64.56 122 GLY A N 1
ATOM 936 C CA . GLY A 1 122 ? 5.207 30.519 11.327 1.00 64.56 122 GLY A CA 1
ATOM 937 C C . GLY A 1 122 ? 4.420 31.460 12.238 1.00 64.56 122 GLY A C 1
ATOM 938 O O . GLY A 1 122 ? 5.032 32.303 12.883 1.00 64.56 122 GLY A O 1
ATOM 939 N N . GLU A 1 123 ? 3.098 31.317 12.363 1.00 67.00 123 GLU A N 1
ATOM 940 C CA . GLU A 1 123 ? 2.309 32.086 13.338 1.00 67.00 123 GLU A CA 1
ATOM 941 C C . GLU A 1 123 ? 2.612 31.693 14.782 1.00 67.00 123 GLU A C 1
ATOM 943 O O . GLU A 1 123 ? 2.734 32.577 15.625 1.00 67.00 123 GLU A O 1
ATOM 948 N N . LEU A 1 124 ? 2.815 30.404 15.062 1.00 64.19 124 LEU A N 1
ATOM 949 C CA . LEU A 1 124 ? 3.201 29.933 16.399 1.00 64.19 124 LEU A CA 1
ATOM 950 C C . LEU A 1 124 ? 4.601 30.411 16.821 1.00 64.19 124 LEU A C 1
ATOM 952 O O . LEU A 1 124 ? 4.863 30.549 18.013 1.00 64.19 124 LEU A O 1
ATOM 956 N N . ALA A 1 125 ? 5.492 30.674 15.863 1.00 67.00 125 ALA A N 1
ATOM 957 C CA . ALA A 1 125 ? 6.862 31.119 16.121 1.00 67.00 125 ALA A CA 1
ATOM 958 C C . ALA A 1 125 ? 7.044 32.652 16.126 1.00 67.00 125 ALA A C 1
ATOM 960 O O . ALA A 1 125 ? 8.101 33.129 16.545 1.00 67.00 125 ALA A O 1
ATOM 961 N N . LYS A 1 126 ? 6.050 33.436 15.675 1.00 68.44 126 LYS A N 1
ATOM 962 C CA . LYS A 1 126 ? 6.163 34.905 15.525 1.00 68.44 126 LYS A CA 1
ATOM 963 C C . LYS A 1 126 ? 6.411 35.649 16.840 1.00 68.44 126 LYS A C 1
ATOM 965 O O . LYS A 1 126 ? 7.073 36.682 16.816 1.00 68.44 126 LYS A O 1
ATOM 970 N N . ASP A 1 127 ? 5.942 35.123 17.970 1.00 73.88 127 ASP A N 1
ATOM 971 C CA . ASP A 1 127 ? 6.082 35.794 19.272 1.00 73.88 127 ASP A CA 1
ATOM 972 C C . ASP A 1 127 ? 7.441 35.563 19.958 1.00 73.88 127 ASP A C 1
ATOM 974 O O . ASP A 1 127 ? 7.753 36.232 20.951 1.00 73.88 127 ASP A O 1
ATOM 978 N N . GLY A 1 128 ? 8.271 34.669 19.405 1.00 69.81 128 GLY A N 1
ATOM 979 C CA . GLY A 1 128 ? 9.545 34.249 19.983 1.00 69.81 128 GLY A CA 1
ATOM 980 C C . GLY A 1 128 ? 9.378 33.453 21.285 1.00 69.81 128 GLY A C 1
ATOM 981 O O . GLY A 1 128 ? 8.488 33.706 22.095 1.00 69.81 128 GLY A O 1
ATOM 982 N N . PHE A 1 129 ? 10.257 32.480 21.523 1.00 81.12 129 PHE A N 1
ATOM 983 C CA . PHE A 1 129 ? 10.293 31.773 22.807 1.00 81.12 129 PHE A CA 1
ATOM 984 C C . PHE A 1 129 ? 10.966 32.676 23.843 1.00 81.12 129 PHE A C 1
ATOM 986 O O . PHE A 1 129 ? 12.174 32.900 23.780 1.00 81.12 129 PHE A O 1
ATOM 993 N N . LYS A 1 130 ? 10.186 33.240 24.771 1.00 87.31 130 LYS A N 1
ATOM 994 C CA . LYS A 1 130 ? 10.700 34.143 25.819 1.00 87.31 130 LYS A CA 1
ATOM 995 C C . LYS A 1 130 ? 11.159 33.386 27.063 1.00 87.31 130 LYS A C 1
ATOM 997 O O . LYS A 1 130 ? 11.841 33.962 27.907 1.00 87.31 130 LYS A O 1
ATOM 1002 N N . SER A 1 131 ? 10.796 32.111 27.171 1.00 86.88 131 SER A N 1
ATOM 1003 C CA . SER A 1 131 ? 11.127 31.241 28.293 1.00 86.88 131 SER A CA 1
ATOM 1004 C C . SER A 1 131 ? 11.299 29.779 27.863 1.00 86.88 131 SER A C 1
ATOM 1006 O O . SER A 1 131 ? 10.836 29.357 26.801 1.00 86.88 131 SER A O 1
ATOM 1008 N N . GLU A 1 132 ? 11.944 28.988 28.721 1.00 76.81 132 GLU A N 1
ATOM 1009 C CA . GLU A 1 132 ? 12.064 27.532 28.567 1.00 76.81 132 GLU A CA 1
ATOM 1010 C C . GLU A 1 132 ? 10.689 26.835 28.620 1.00 76.81 132 GLU A C 1
ATOM 1012 O O . GLU A 1 132 ? 10.464 25.837 27.939 1.00 76.81 132 GLU A O 1
ATOM 1017 N N . GLU A 1 133 ? 9.722 27.409 29.341 1.00 87.75 133 GLU A N 1
ATOM 1018 C CA . GLU A 1 133 ? 8.331 26.943 29.366 1.00 87.75 133 GLU A CA 1
ATOM 1019 C C . GLU A 1 133 ? 7.587 27.200 28.054 1.00 87.75 133 GLU A C 1
ATOM 1021 O O . GLU A 1 133 ? 6.760 26.374 27.664 1.00 87.75 133 GLU A O 1
ATOM 1026 N N . ASP A 1 134 ? 7.898 28.281 27.335 1.00 81.19 134 ASP A N 1
ATOM 1027 C CA . ASP A 1 134 ? 7.359 28.513 25.988 1.00 81.19 134 ASP A CA 1
ATOM 1028 C C . ASP A 1 134 ? 7.929 27.499 24.994 1.00 81.19 134 ASP A C 1
ATOM 1030 O O . ASP A 1 134 ? 7.189 26.959 24.171 1.00 81.19 134 ASP A O 1
ATOM 1034 N N . LEU A 1 135 ? 9.223 27.178 25.114 1.00 78.00 135 LEU A N 1
ATOM 1035 C CA . LEU A 1 135 ? 9.863 26.135 24.314 1.00 78.00 135 LEU A CA 1
ATOM 1036 C C . LEU A 1 135 ? 9.255 24.761 24.621 1.00 78.00 135 LEU A C 1
ATOM 1038 O O . LEU A 1 135 ? 8.929 24.016 23.702 1.00 78.00 135 LEU A O 1
ATOM 1042 N N . LYS A 1 136 ? 9.039 24.437 25.902 1.00 79.00 136 LYS A N 1
ATOM 1043 C CA . LYS A 1 136 ? 8.398 23.184 26.315 1.00 79.00 136 LYS A CA 1
ATOM 1044 C C . LYS A 1 136 ? 6.958 23.100 25.814 1.00 79.00 136 LYS A C 1
ATOM 1046 O O . LYS A 1 136 ? 6.588 22.079 25.254 1.00 79.00 136 LYS A O 1
ATOM 1051 N N . LYS A 1 137 ? 6.161 24.169 25.928 1.00 81.00 137 LYS A N 1
ATOM 1052 C CA . LYS A 1 137 ? 4.800 24.220 25.360 1.00 81.00 137 LYS A CA 1
ATOM 1053 C C . LYS A 1 137 ? 4.810 24.057 23.846 1.00 81.00 137 LYS A C 1
ATOM 1055 O O . LYS A 1 137 ? 3.934 23.389 23.306 1.00 81.00 137 LYS A O 1
ATOM 1060 N N . PHE A 1 138 ? 5.785 24.642 23.161 1.00 79.44 138 PHE A N 1
ATOM 1061 C CA . PHE A 1 138 ? 5.939 24.495 21.720 1.00 79.44 138 PHE A CA 1
ATOM 1062 C C . PHE A 1 138 ? 6.329 23.074 21.328 1.00 79.44 138 PHE A C 1
ATOM 1064 O O . PHE A 1 138 ? 5.700 22.513 20.441 1.00 79.44 138 PHE A O 1
ATOM 1071 N N . VAL A 1 139 ? 7.284 22.455 22.024 1.00 75.12 139 VAL A N 1
ATOM 1072 C CA . VAL A 1 139 ? 7.655 21.047 21.825 1.00 75.12 139 VAL A CA 1
ATOM 1073 C C . VAL A 1 139 ? 6.497 20.115 22.179 1.00 75.12 139 VAL A C 1
ATOM 1075 O O . VAL A 1 139 ? 6.259 19.181 21.433 1.00 75.12 139 VAL A O 1
ATOM 1078 N N . ASP A 1 140 ? 5.722 20.385 23.229 1.00 74.62 140 ASP A N 1
ATOM 1079 C CA . ASP A 1 140 ? 4.519 19.616 23.583 1.00 74.62 140 ASP A CA 1
ATOM 1080 C C . ASP A 1 140 ? 3.400 19.810 22.531 1.00 74.62 140 ASP A C 1
ATOM 1082 O O . ASP A 1 140 ? 2.641 18.885 22.253 1.00 74.62 140 ASP A O 1
ATOM 1086 N N . THR A 1 141 ? 3.324 20.983 21.886 1.00 73.81 141 THR A N 1
ATOM 1087 C CA . THR A 1 141 ? 2.397 21.269 20.767 1.00 73.81 141 THR A CA 1
ATOM 1088 C C . THR A 1 141 ? 2.862 20.621 19.462 1.00 73.81 141 THR A C 1
ATOM 1090 O O . THR A 1 141 ? 2.045 20.161 18.666 1.00 73.81 141 THR A O 1
ATOM 1093 N N . LEU A 1 142 ? 4.175 20.565 19.240 1.00 66.50 142 LEU A N 1
ATOM 1094 C CA . LEU A 1 142 ? 4.792 19.896 18.104 1.00 66.50 142 LEU A CA 1
ATOM 1095 C C . LEU A 1 142 ? 4.936 18.392 18.323 1.00 66.50 142 LEU A C 1
ATOM 1097 O O . LEU A 1 142 ? 5.080 17.677 17.348 1.00 66.50 142 LEU A O 1
ATOM 1101 N N . GLY A 1 143 ? 4.890 17.884 19.550 1.00 61.22 143 GLY A N 1
ATOM 1102 C CA . GLY A 1 143 ? 5.036 16.465 19.874 1.00 61.22 143 GLY A CA 1
ATOM 1103 C C . GLY A 1 143 ? 4.031 15.587 19.123 1.00 61.22 143 GLY A C 1
ATOM 1104 O O . GLY A 1 143 ? 4.445 14.597 18.535 1.00 61.22 143 GLY A O 1
ATOM 1105 N N . PRO A 1 144 ? 2.746 15.974 19.023 1.00 52.38 144 PRO A N 1
ATOM 1106 C CA . PRO A 1 144 ? 1.768 15.319 18.150 1.00 52.38 144 PRO A CA 1
ATOM 1107 C C . PRO A 1 144 ? 2.006 15.513 16.639 1.00 52.38 144 PRO A C 1
ATOM 1109 O O . PRO A 1 144 ? 1.483 14.747 15.837 1.00 52.38 144 PRO A O 1
ATOM 1112 N N . ILE A 1 145 ? 2.753 16.550 16.242 1.00 51.66 145 ILE A N 1
ATOM 1113 C CA . ILE A 1 145 ? 3.050 16.904 14.839 1.00 51.66 145 ILE A CA 1
ATOM 1114 C C . ILE A 1 145 ? 4.333 16.203 14.342 1.00 51.66 145 ILE A C 1
ATOM 1116 O O . ILE A 1 145 ? 4.422 15.834 13.174 1.00 51.66 145 ILE A O 1
ATOM 1120 N N . LEU A 1 146 ? 5.323 16.032 15.222 1.00 47.19 146 LEU A N 1
ATOM 1121 C CA . LEU A 1 146 ? 6.649 15.456 14.970 1.00 47.19 146 LEU A CA 1
ATOM 1122 C C . LEU A 1 146 ? 6.772 14.010 15.465 1.00 47.19 146 LEU A C 1
ATOM 1124 O O . LEU A 1 146 ? 7.614 13.263 14.970 1.00 47.19 146 LEU A O 1
ATOM 1128 N N . GLY A 1 147 ? 5.966 13.621 16.450 1.00 41.47 147 GLY A N 1
ATOM 1129 C CA . GLY A 1 147 ? 5.791 12.237 16.862 1.00 41.47 147 GLY A CA 1
ATOM 1130 C C . GLY A 1 147 ? 5.016 11.472 15.800 1.00 41.47 147 GLY A C 1
ATOM 1131 O O . GLY A 1 147 ? 4.204 12.053 15.082 1.00 41.47 147 GLY A O 1
ATOM 1132 N N . GLU A 1 148 ? 5.315 10.174 15.696 1.00 47.53 148 GLU A N 1
ATOM 1133 C CA . GLU A 1 148 ? 4.601 9.170 14.903 1.00 47.53 148 GLU A CA 1
ATOM 1134 C C . GLU A 1 148 ? 3.142 9.597 14.716 1.00 47.53 148 GLU A C 1
ATOM 1136 O O . GLU A 1 148 ? 2.430 9.648 15.712 1.00 47.53 148 GLU A O 1
ATOM 1141 N N . GLN A 1 149 ? 2.748 10.009 13.496 1.00 51.38 149 GLN A N 1
ATOM 1142 C CA . GLN A 1 149 ? 1.441 10.614 13.206 1.00 51.38 149 GLN A CA 1
ATOM 1143 C C . GLN A 1 149 ? 0.309 9.750 13.780 1.00 51.38 149 GLN A C 1
ATOM 1145 O O . GLN A 1 149 ? -0.257 8.871 13.115 1.00 51.38 149 GLN A O 1
ATOM 1150 N N . GLN A 1 150 ? -0.047 10.004 15.033 1.00 54.31 150 GLN A N 1
ATOM 1151 C CA . GLN A 1 150 ? -1.236 9.479 15.655 1.00 54.31 150 GLN A CA 1
ATOM 1152 C C . GLN A 1 150 ? -2.337 10.315 15.031 1.00 54.31 150 GLN A C 1
ATOM 1154 O O . GLN A 1 150 ? -2.576 11.459 15.415 1.00 54.31 150 GLN A O 1
ATOM 1159 N N . SER A 1 151 ? -2.938 9.772 13.966 1.00 58.09 151 SER A N 1
ATOM 1160 C CA . SER A 1 151 ? -4.139 10.361 13.395 1.00 58.09 151 SER A CA 1
ATOM 1161 C C . SER A 1 151 ? -5.125 10.591 14.536 1.00 58.09 151 SER A C 1
ATOM 1163 O O . SER A 1 151 ? -5.144 9.789 15.477 1.00 58.09 151 SER A O 1
ATOM 1165 N N . PRO A 1 152 ? -5.924 11.669 14.470 1.00 65.00 152 PRO A N 1
ATOM 1166 C CA . PRO A 1 152 ? -6.913 11.963 15.495 1.00 65.00 152 PRO A CA 1
ATOM 1167 C C . PRO A 1 152 ? -7.677 10.684 15.837 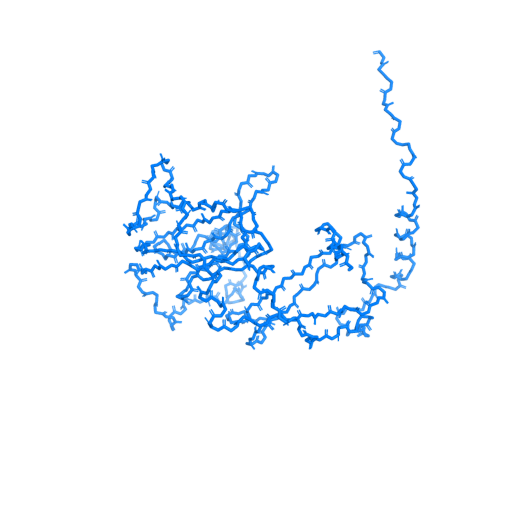1.00 65.00 152 PRO A C 1
ATOM 1169 O O . PRO A 1 152 ? -8.161 9.985 14.940 1.00 65.00 152 PRO A O 1
ATOM 1172 N N . ALA A 1 153 ? -7.674 10.342 17.128 1.00 67.81 153 ALA A N 1
ATOM 1173 C CA . ALA A 1 153 ? -8.210 9.084 17.620 1.00 67.81 153 ALA A CA 1
ATOM 1174 C C . ALA A 1 153 ? -9.618 8.864 17.045 1.00 67.81 153 ALA A C 1
ATOM 1176 O O . ALA A 1 153 ? -10.509 9.682 17.259 1.00 67.81 153 ALA A O 1
ATOM 1177 N N . GLY A 1 154 ? -9.796 7.784 16.280 1.00 80.44 154 GLY A N 1
ATOM 1178 C CA . GLY A 1 154 ? -11.079 7.433 15.662 1.00 80.44 154 GLY A CA 1
ATOM 1179 C C . GLY A 1 154 ? -11.109 7.456 14.134 1.00 80.44 154 GLY A C 1
ATOM 1180 O O . GLY A 1 154 ? -11.921 6.742 13.556 1.00 80.44 154 GLY A O 1
ATOM 1181 N N . VAL A 1 155 ? -10.209 8.165 13.448 1.00 90.75 155 VAL A N 1
ATOM 1182 C CA . VAL A 1 155 ? -10.200 8.136 11.973 1.00 90.75 155 VAL A CA 1
ATOM 1183 C C . VAL A 1 155 ? -9.717 6.779 11.469 1.00 90.75 155 VAL A C 1
ATOM 1185 O O . VAL A 1 155 ? -8.595 6.371 11.771 1.00 90.75 155 VAL A O 1
ATOM 1188 N N . LEU A 1 156 ? -10.553 6.096 10.681 1.00 94.38 156 LEU A N 1
ATOM 1189 C CA . LEU A 1 156 ? -10.176 4.849 10.023 1.00 94.38 156 LEU A CA 1
ATOM 1190 C C . LEU A 1 156 ? -9.008 5.093 9.059 1.00 94.38 156 LEU A C 1
ATOM 1192 O O . LEU A 1 156 ? -9.074 5.962 8.188 1.00 94.38 156 LEU A O 1
ATOM 1196 N N . ARG A 1 157 ? -7.946 4.307 9.201 1.00 94.19 157 ARG A N 1
ATOM 1197 C CA . ARG A 1 157 ? -6.730 4.415 8.401 1.00 94.19 157 ARG A CA 1
ATOM 1198 C C . ARG A 1 157 ? -6.261 3.036 7.975 1.00 94.19 157 ARG A C 1
ATOM 1200 O O . ARG A 1 157 ? -6.246 2.094 8.765 1.00 94.19 157 ARG A O 1
ATOM 1207 N N . PHE A 1 158 ? -5.868 2.947 6.715 1.00 96.50 158 PHE A N 1
ATOM 1208 C CA . PHE A 1 158 ? -5.343 1.752 6.083 1.00 96.50 158 PHE A CA 1
ATOM 1209 C C . PHE A 1 158 ? -3.862 1.945 5.789 1.00 96.50 158 PHE A C 1
ATOM 1211 O O . PHE A 1 158 ? -3.470 2.939 5.176 1.00 96.50 158 PHE A O 1
ATOM 1218 N N . GLU A 1 159 ? -3.038 1.013 6.249 1.00 96.19 159 GLU A N 1
ATOM 1219 C CA . GLU A 1 159 ? -1.584 1.111 6.195 1.00 96.19 159 GLU A CA 1
ATOM 1220 C C . GLU A 1 159 ? -0.974 -0.125 5.547 1.00 96.19 159 GLU A C 1
ATOM 1222 O O . GLU A 1 159 ? -1.362 -1.251 5.853 1.00 96.19 159 GLU A O 1
ATOM 1227 N N . ALA A 1 160 ? 0.024 0.086 4.693 1.00 95.38 160 ALA A N 1
ATOM 1228 C CA . ALA A 1 160 ? 0.888 -0.966 4.176 1.00 95.38 160 ALA A CA 1
ATOM 1229 C C . ALA A 1 160 ? 2.099 -1.047 5.095 1.00 95.38 160 ALA A C 1
ATOM 1231 O O . ALA A 1 160 ? 2.724 -0.021 5.376 1.00 95.38 160 ALA A O 1
ATOM 1232 N N . LEU A 1 161 ? 2.440 -2.249 5.553 1.00 94.62 161 LEU A N 1
ATOM 1233 C CA . LEU A 1 161 ? 3.581 -2.458 6.434 1.00 94.62 161 LEU A CA 1
ATOM 1234 C C . LEU A 1 161 ? 4.672 -3.269 5.735 1.00 94.62 161 LEU A C 1
ATOM 1236 O O . LEU A 1 161 ? 4.403 -4.151 4.913 1.00 94.62 161 LEU A O 1
ATOM 1240 N N . THR A 1 162 ? 5.913 -3.004 6.130 1.00 89.19 162 THR A N 1
ATOM 1241 C CA . THR A 1 162 ? 7.091 -3.776 5.730 1.00 89.19 162 THR A CA 1
ATOM 1242 C C . THR A 1 162 ? 7.889 -4.215 6.950 1.00 89.19 162 THR A C 1
ATOM 1244 O O . THR A 1 162 ? 7.834 -3.580 8.008 1.00 89.19 162 THR A O 1
ATOM 1247 N N . SER A 1 163 ? 8.653 -5.293 6.803 1.00 86.81 163 SER A N 1
ATOM 1248 C CA . SER A 1 163 ? 9.625 -5.717 7.809 1.00 86.81 163 SER A CA 1
ATOM 1249 C C . SER A 1 163 ? 10.913 -4.907 7.661 1.00 86.81 163 SER A C 1
ATOM 1251 O O . SER A 1 163 ? 11.540 -4.900 6.603 1.00 86.81 163 SER A O 1
ATOM 1253 N N . THR A 1 164 ? 11.331 -4.237 8.729 1.00 84.19 164 THR A N 1
ATOM 1254 C CA . THR A 1 164 ? 12.615 -3.529 8.825 1.00 84.19 164 THR A CA 1
ATOM 1255 C C . THR A 1 164 ? 13.546 -4.262 9.793 1.00 84.19 164 THR A C 1
ATOM 1257 O O . THR A 1 164 ? 13.110 -5.137 10.541 1.00 84.19 164 THR A O 1
ATOM 1260 N N . GLY A 1 165 ? 14.826 -3.880 9.841 1.00 77.06 165 GLY A N 1
ATOM 1261 C CA . GLY A 1 165 ? 15.773 -4.431 10.822 1.00 77.06 165 GLY A CA 1
ATOM 1262 C C . GLY A 1 165 ? 15.403 -4.160 12.290 1.00 77.06 165 GLY A C 1
ATOM 1263 O O . GLY A 1 165 ? 15.972 -4.789 13.175 1.00 77.06 165 GLY A O 1
ATOM 1264 N N . VAL A 1 166 ? 14.457 -3.249 12.549 1.00 86.81 166 VAL A N 1
ATOM 1265 C CA . VAL A 1 166 ? 13.975 -2.875 13.893 1.00 86.81 166 VAL A CA 1
ATOM 1266 C C . VAL A 1 166 ? 12.577 -3.451 14.178 1.00 86.81 166 VAL A C 1
ATOM 1268 O O . VAL A 1 166 ? 12.089 -3.378 15.300 1.00 86.81 166 VAL A O 1
ATOM 1271 N N . GLY A 1 167 ? 11.933 -4.066 13.183 1.00 89.31 167 GLY A N 1
ATOM 1272 C CA . GLY A 1 167 ? 10.584 -4.615 13.294 1.00 89.31 167 GLY A CA 1
ATOM 1273 C C . GLY A 1 167 ? 9.664 -4.147 12.174 1.00 89.31 167 GLY A C 1
ATOM 1274 O O . GLY A 1 167 ? 10.097 -3.601 11.159 1.00 89.31 167 GLY A O 1
ATOM 1275 N N . VAL A 1 168 ? 8.373 -4.395 12.350 1.00 89.06 168 VAL A N 1
ATOM 1276 C CA . VAL A 1 168 ? 7.343 -4.023 11.380 1.00 89.06 168 VAL A CA 1
ATOM 1277 C C . VAL A 1 168 ? 7.073 -2.520 11.448 1.00 89.06 168 VAL A C 1
ATOM 1279 O O . VAL A 1 168 ? 6.786 -2.002 12.524 1.00 89.06 168 VAL A O 1
ATOM 1282 N N . ALA A 1 169 ? 7.103 -1.837 10.303 1.00 91.00 169 ALA A N 1
ATOM 1283 C CA . ALA A 1 169 ? 6.820 -0.405 10.212 1.00 91.00 169 ALA A CA 1
ATOM 1284 C C . ALA A 1 169 ? 5.883 -0.078 9.035 1.00 91.00 169 ALA A C 1
ATOM 1286 O O . ALA A 1 169 ? 5.948 -0.757 8.001 1.00 91.00 169 ALA A O 1
ATOM 1287 N N . PRO A 1 170 ? 5.020 0.949 9.160 1.00 91.94 170 PRO A N 1
ATOM 1288 C CA . PRO A 1 170 ? 4.219 1.433 8.044 1.00 91.94 170 PRO A CA 1
ATOM 1289 C C . PRO A 1 170 ? 5.105 2.122 7.000 1.00 91.94 170 PRO A C 1
ATOM 1291 O O . PRO A 1 170 ? 5.956 2.940 7.340 1.00 91.94 170 PRO A O 1
ATOM 1294 N N . ILE A 1 171 ? 4.888 1.799 5.725 1.00 88.44 171 ILE A N 1
ATOM 1295 C CA . ILE A 1 171 ? 5.553 2.450 4.581 1.00 88.44 171 ILE A CA 1
ATOM 1296 C C . ILE A 1 171 ? 4.630 3.416 3.842 1.00 88.44 171 ILE A C 1
ATOM 1298 O O . ILE A 1 171 ? 5.097 4.369 3.231 1.00 88.44 171 ILE A O 1
ATOM 1302 N N . LEU A 1 172 ? 3.322 3.172 3.907 1.00 88.06 172 LEU A N 1
ATOM 1303 C CA . LEU A 1 172 ? 2.302 3.997 3.279 1.00 88.06 172 LEU A CA 1
ATOM 1304 C C . LEU A 1 172 ? 1.037 3.944 4.128 1.00 88.06 172 LEU A C 1
ATOM 1306 O O . LEU A 1 172 ? 0.709 2.895 4.687 1.00 88.06 172 LEU A O 1
ATOM 1310 N N . SER A 1 173 ? 0.313 5.055 4.203 1.00 91.12 173 SER A N 1
ATOM 1311 C CA . SER A 1 173 ? -0.963 5.136 4.905 1.00 91.12 173 SER A CA 1
ATOM 1312 C C . SER A 1 173 ? -1.977 5.966 4.118 1.00 91.12 173 SER A C 1
ATOM 1314 O O . SER A 1 173 ? -1.623 6.887 3.380 1.00 91.12 173 SER A O 1
ATOM 1316 N N . ARG A 1 174 ? -3.260 5.623 4.261 1.00 90.81 174 ARG A N 1
ATOM 1317 C CA . ARG A 1 174 ? -4.400 6.371 3.717 1.00 90.81 174 ARG A CA 1
ATOM 1318 C C . ARG A 1 174 ? -5.533 6.405 4.733 1.00 90.81 174 ARG A C 1
ATOM 1320 O O . ARG A 1 174 ? -5.892 5.375 5.292 1.00 90.81 174 ARG A O 1
ATOM 1327 N N . SER A 1 175 ? -6.099 7.584 4.956 1.00 90.06 175 SER A N 1
ATOM 1328 C CA . SER A 1 175 ? -7.201 7.828 5.901 1.00 90.06 175 SER A CA 1
ATOM 1329 C C . SER A 1 175 ? -8.471 8.367 5.232 1.00 90.06 175 SER A C 1
ATOM 1331 O O . SER A 1 175 ? -9.467 8.617 5.906 1.00 90.06 175 SER A O 1
ATOM 1333 N N . THR A 1 176 ? -8.448 8.548 3.912 1.00 84.75 176 THR A N 1
ATOM 1334 C CA . THR A 1 176 ? -9.567 9.049 3.107 1.00 84.75 176 THR A CA 1
ATOM 1335 C C . THR A 1 176 ? -10.197 7.934 2.276 1.00 84.75 176 THR A C 1
ATOM 1337 O O . THR A 1 176 ? -9.563 6.915 1.996 1.00 84.75 176 THR A O 1
ATOM 1340 N N . GLU A 1 177 ? -11.461 8.128 1.886 1.00 80.69 177 GLU A N 1
ATOM 1341 C CA . GLU A 1 177 ? -12.209 7.153 1.089 1.00 80.69 177 GLU A CA 1
ATOM 1342 C C . GLU A 1 177 ? -11.527 6.863 -0.259 1.00 80.69 177 GLU A C 1
ATOM 1344 O O . GLU A 1 177 ? -10.887 7.727 -0.861 1.00 80.69 177 GLU A O 1
ATOM 1349 N N . ARG A 1 178 ? -11.695 5.613 -0.710 1.00 85.88 178 ARG A N 1
ATOM 1350 C CA . ARG A 1 178 ? -10.753 4.833 -1.526 1.00 85.88 178 ARG A CA 1
ATOM 1351 C C . ARG A 1 178 ? -9.444 4.610 -0.780 1.00 85.88 178 ARG A C 1
ATOM 1353 O O . ARG A 1 178 ? -8.401 5.163 -1.121 1.00 85.88 178 ARG A O 1
ATOM 1360 N N . TYR A 1 179 ? -9.523 3.736 0.221 1.00 93.25 179 TYR A N 1
ATOM 1361 C CA . TYR A 1 179 ? -8.393 3.222 0.991 1.00 93.25 179 TYR A CA 1
ATOM 1362 C C . TYR A 1 179 ? -7.507 2.315 0.121 1.00 93.25 179 TYR A C 1
ATOM 1364 O O . TYR A 1 179 ? -7.408 1.113 0.350 1.00 93.25 179 TYR A O 1
ATOM 1372 N N . ALA A 1 180 ? -6.898 2.883 -0.916 1.00 94.06 180 ALA A N 1
ATOM 1373 C CA . ALA A 1 180 ? -6.042 2.189 -1.858 1.00 94.06 180 ALA A CA 1
ATOM 1374 C C . ALA A 1 180 ? -4.575 2.528 -1.589 1.00 94.06 180 ALA A C 1
ATOM 1376 O O . ALA A 1 180 ? -4.182 3.693 -1.490 1.00 94.06 180 ALA A O 1
ATOM 1377 N N . LEU A 1 181 ? -3.760 1.489 -1.492 1.00 92.56 181 LEU A N 1
ATOM 1378 C CA . LEU A 1 181 ? -2.328 1.550 -1.266 1.00 92.56 181 LEU A CA 1
ATOM 1379 C C . LEU A 1 181 ? -1.625 0.898 -2.450 1.00 92.56 181 LEU A C 1
ATOM 1381 O O . LEU A 1 181 ? -2.080 -0.125 -2.962 1.00 92.56 181 LEU A O 1
ATOM 1385 N N . ALA A 1 182 ? -0.503 1.477 -2.860 1.00 90.88 182 ALA A N 1
ATOM 1386 C CA . ALA A 1 182 ? 0.379 0.897 -3.857 1.00 90.88 182 ALA A CA 1
ATOM 1387 C C . ALA A 1 182 ? 1.820 1.017 -3.367 1.00 90.88 182 ALA A C 1
ATOM 1389 O O . ALA A 1 182 ? 2.229 2.084 -2.924 1.00 90.88 182 ALA A O 1
ATOM 1390 N N . ALA A 1 183 ? 2.574 -0.072 -3.430 1.00 87.56 183 ALA A N 1
ATOM 1391 C CA . ALA A 1 183 ? 3.990 -0.100 -3.083 1.00 87.56 183 ALA A CA 1
ATOM 1392 C C . ALA A 1 183 ? 4.684 -1.203 -3.885 1.00 87.56 183 ALA A C 1
ATOM 1394 O O . ALA A 1 183 ? 4.027 -2.072 -4.447 1.00 87.56 183 ALA A O 1
ATOM 1395 N N . TRP A 1 184 ? 6.016 -1.209 -3.916 1.00 84.31 184 TRP A N 1
ATOM 1396 C CA . TRP A 1 184 ? 6.766 -2.271 -4.599 1.00 84.31 184 TRP A CA 1
ATOM 1397 C C . TRP A 1 184 ? 6.440 -3.670 -4.053 1.00 84.31 184 TRP A C 1
ATOM 1399 O O . TRP A 1 184 ? 6.284 -4.632 -4.804 1.00 84.31 184 TRP A O 1
ATOM 1409 N N . THR A 1 185 ? 6.344 -3.787 -2.729 1.00 88.06 185 THR A N 1
ATOM 1410 C CA . THR A 1 185 ? 5.926 -5.012 -2.047 1.00 88.06 185 THR A CA 1
ATOM 1411 C C . THR A 1 185 ? 5.201 -4.644 -0.761 1.00 88.06 185 THR A C 1
ATOM 1413 O O . THR A 1 185 ? 5.757 -3.975 0.108 1.00 88.06 185 THR A O 1
ATOM 1416 N N . ILE A 1 186 ? 3.962 -5.100 -0.644 1.00 93.31 186 ILE A N 1
ATOM 1417 C CA . ILE A 1 186 ? 3.110 -5.000 0.530 1.00 93.31 186 ILE A CA 1
ATOM 1418 C C . ILE A 1 186 ? 3.087 -6.394 1.153 1.00 93.31 186 ILE A C 1
ATOM 1420 O O . ILE A 1 186 ? 2.422 -7.296 0.655 1.00 93.31 186 ILE A O 1
ATOM 1424 N N . GLN A 1 187 ? 3.844 -6.590 2.230 1.00 92.38 187 GLN A N 1
ATOM 1425 C CA . GLN A 1 187 ? 3.892 -7.894 2.906 1.00 92.38 187 GLN A CA 1
ATOM 1426 C C . GLN A 1 187 ? 2.636 -8.130 3.745 1.00 92.38 187 GLN A C 1
ATOM 1428 O O . GLN A 1 187 ? 2.103 -9.235 3.808 1.00 92.38 187 GLN A O 1
ATOM 1433 N N . GLN A 1 188 ? 2.171 -7.072 4.400 1.00 96.25 188 GLN A N 1
ATOM 1434 C CA . GLN A 1 188 ? 1.004 -7.093 5.264 1.00 96.25 188 GLN A CA 1
ATOM 1435 C C . GLN A 1 188 ? 0.389 -5.697 5.307 1.00 96.25 188 GLN A C 1
ATOM 1437 O O . GLN A 1 188 ? 1.043 -4.697 4.988 1.00 96.25 188 GLN A O 1
ATOM 1442 N N . VAL A 1 189 ? -0.860 -5.630 5.738 1.00 98.06 189 VAL A N 1
ATOM 1443 C CA . VAL A 1 189 ? -1.575 -4.375 5.961 1.00 98.06 189 VAL A CA 1
ATOM 1444 C C . VAL A 1 189 ? -2.054 -4.277 7.397 1.00 98.06 189 VAL A C 1
ATOM 1446 O O . VAL A 1 189 ? -2.203 -5.284 8.086 1.00 98.06 189 VAL A O 1
ATOM 1449 N N . ARG A 1 190 ? -2.319 -3.056 7.847 1.00 98.06 190 ARG A N 1
ATOM 1450 C CA . ARG A 1 190 ? -2.954 -2.779 9.133 1.00 98.06 190 ARG A CA 1
ATOM 1451 C C . ARG A 1 190 ? -4.083 -1.781 8.949 1.00 98.06 190 ARG A C 1
ATOM 1453 O O . ARG A 1 190 ? -3.941 -0.790 8.236 1.00 98.06 190 ARG A O 1
ATOM 1460 N N . VAL A 1 191 ? -5.200 -2.059 9.604 1.00 97.50 191 VAL A N 1
ATOM 1461 C CA . VAL A 1 191 ? -6.339 -1.155 9.728 1.00 97.50 191 VAL A CA 1
ATOM 1462 C C . VAL A 1 191 ? -6.372 -0.658 11.166 1.00 97.50 191 VAL A C 1
ATOM 1464 O O . VAL A 1 191 ? -6.400 -1.455 12.104 1.00 97.50 191 VAL A O 1
ATOM 1467 N N . VAL A 1 192 ? -6.343 0.659 11.336 1.00 96.50 192 VAL A N 1
ATOM 1468 C CA . VAL A 1 192 ? -6.435 1.334 12.639 1.00 96.50 192 VAL A CA 1
ATOM 1469 C C . VAL A 1 192 ? -7.571 2.354 12.618 1.00 96.50 192 VAL A C 1
ATOM 1471 O O . VAL A 1 192 ? -8.024 2.749 11.546 1.00 96.50 192 VAL A O 1
ATOM 1474 N N . GLY A 1 193 ? -8.015 2.812 13.787 1.00 94.44 193 GLY A N 1
ATOM 1475 C CA . GLY A 1 193 ? -9.090 3.802 13.903 1.00 94.44 193 GLY A CA 1
ATOM 1476 C C . GLY A 1 193 ? -10.450 3.160 14.145 1.00 94.44 193 GLY A C 1
ATOM 1477 O O . GLY A 1 193 ? -10.525 2.133 14.810 1.00 94.44 193 GLY A O 1
ATOM 1478 N N . LYS A 1 194 ? -11.532 3.783 13.669 1.00 95.56 194 LYS A N 1
ATOM 1479 C CA . LYS A 1 194 ? -12.901 3.343 13.960 1.00 95.56 194 LYS A CA 1
ATOM 1480 C C . LYS A 1 194 ? -13.729 3.183 12.685 1.00 95.56 194 LYS A C 1
ATOM 1482 O O . LYS A 1 194 ? -13.912 4.142 11.933 1.00 95.56 194 LYS A O 1
ATOM 1487 N N . GLY A 1 195 ? -14.263 1.988 12.452 1.00 96.12 195 GLY A N 1
ATOM 1488 C CA . GLY A 1 195 ? -15.131 1.708 11.304 1.00 96.12 195 GLY A CA 1
ATOM 1489 C C . GLY A 1 195 ? -15.303 0.221 11.013 1.00 96.12 195 GLY A C 1
ATOM 1490 O O . GLY A 1 195 ? -14.688 -0.624 11.661 1.00 96.12 195 GLY A O 1
ATOM 1491 N N . THR A 1 196 ? -16.104 -0.086 9.997 1.00 97.75 196 THR A N 1
ATOM 1492 C CA . THR A 1 196 ? -16.433 -1.455 9.588 1.00 97.75 196 THR A CA 1
ATOM 1493 C C . THR A 1 196 ? -15.635 -1.844 8.348 1.00 97.75 196 THR A C 1
ATOM 1495 O O . THR A 1 196 ? -15.796 -1.245 7.282 1.00 97.75 196 THR A O 1
ATOM 1498 N N . VAL A 1 197 ? -14.813 -2.888 8.440 1.00 98.00 197 VAL A N 1
ATOM 1499 C CA . VAL A 1 197 ? -14.152 -3.505 7.282 1.00 98.00 197 VAL A CA 1
ATOM 1500 C C . VAL A 1 197 ? -15.103 -4.510 6.644 1.00 98.00 197 VAL A C 1
ATOM 1502 O O . VAL A 1 197 ? -15.557 -5.449 7.294 1.00 98.00 197 VAL A O 1
ATOM 1505 N N . LYS A 1 198 ? -15.387 -4.330 5.354 1.00 98.38 198 LYS A N 1
ATOM 1506 C CA . LYS A 1 198 ? -16.276 -5.185 4.551 1.00 98.38 198 LYS A CA 1
ATOM 1507 C C . LYS A 1 198 ? -15.521 -6.182 3.681 1.00 98.38 198 LYS A C 1
ATOM 1509 O O . LYS A 1 198 ? -16.071 -7.219 3.330 1.00 98.38 198 LYS A O 1
ATOM 1514 N N . GLY A 1 199 ? -14.283 -5.867 3.320 1.00 97.94 199 GLY A N 1
ATOM 1515 C CA . GLY A 1 199 ? -13.480 -6.694 2.432 1.00 97.94 199 GLY A CA 1
ATOM 1516 C C . GLY A 1 199 ? -12.186 -6.009 2.021 1.00 97.94 199 GLY A C 1
ATOM 1517 O O . GLY A 1 199 ? -11.846 -4.925 2.498 1.00 97.94 199 GLY A O 1
ATOM 1518 N N . ILE A 1 200 ? -11.464 -6.656 1.117 1.00 98.25 200 ILE A N 1
ATOM 1519 C CA . ILE A 1 200 ? -10.227 -6.138 0.545 1.00 98.25 200 ILE A CA 1
ATOM 1520 C C . ILE A 1 200 ? -10.064 -6.680 -0.863 1.00 98.25 200 ILE A C 1
ATOM 1522 O O . ILE A 1 200 ? -10.299 -7.863 -1.112 1.00 98.25 200 ILE A O 1
ATOM 1526 N N . ARG A 1 201 ? -9.622 -5.811 -1.763 1.00 98.00 201 ARG A N 1
ATOM 1527 C CA . ARG A 1 201 ? -9.168 -6.185 -3.097 1.00 98.00 201 ARG A CA 1
ATOM 1528 C C . ARG A 1 201 ? -7.669 -6.020 -3.183 1.00 98.00 201 ARG A C 1
ATOM 1530 O O . ARG A 1 201 ? -7.133 -5.086 -2.597 1.00 98.00 201 ARG A O 1
ATOM 1537 N N . TRP A 1 202 ? -6.982 -6.890 -3.903 1.00 97.75 202 TRP A N 1
ATOM 1538 C CA . TRP A 1 202 ? -5.531 -6.777 -4.038 1.00 97.75 202 TRP A CA 1
ATOM 1539 C C . TRP A 1 202 ? -5.011 -7.420 -5.319 1.00 97.75 202 TRP A C 1
ATOM 1541 O O . TRP A 1 202 ? -5.697 -8.205 -5.973 1.00 97.75 202 TRP A O 1
ATOM 1551 N N . LEU A 1 203 ? -3.792 -7.034 -5.695 1.00 96.38 203 LEU A N 1
ATOM 1552 C CA . LEU A 1 203 ? -3.096 -7.519 -6.882 1.00 96.38 203 LEU A CA 1
ATOM 1553 C C . LEU A 1 203 ? -1.663 -7.927 -6.531 1.00 96.38 203 LEU A C 1
ATOM 1555 O O . LEU A 1 203 ? -0.940 -7.170 -5.876 1.00 96.38 203 LEU A O 1
ATOM 1559 N N . ASP A 1 204 ? -1.245 -9.092 -7.026 1.00 95.69 204 ASP A N 1
ATOM 1560 C CA . ASP A 1 204 ? 0.136 -9.569 -6.952 1.00 95.69 204 ASP A CA 1
ATOM 1561 C C . ASP A 1 204 ? 0.825 -9.652 -8.315 1.00 95.69 204 ASP A C 1
ATOM 1563 O O . ASP A 1 204 ? 0.201 -9.648 -9.383 1.00 95.69 204 ASP A O 1
ATOM 1567 N N . SER A 1 205 ? 2.155 -9.704 -8.276 1.00 91.25 205 SER A N 1
ATOM 1568 C CA . SER A 1 205 ? 2.991 -9.683 -9.475 1.00 91.25 205 SER A CA 1
ATOM 1569 C C . SER A 1 205 ? 2.698 -10.840 -10.444 1.00 91.25 205 SER A C 1
ATOM 1571 O O . SER A 1 205 ? 2.853 -10.671 -11.658 1.00 91.25 205 SER A O 1
ATOM 1573 N N . ALA A 1 206 ? 2.265 -12.009 -9.954 1.00 92.88 206 ALA A N 1
ATOM 1574 C CA . ALA A 1 206 ? 1.962 -13.167 -10.790 1.00 92.88 206 ALA A CA 1
ATOM 1575 C C . ALA A 1 206 ? 0.672 -12.940 -11.587 1.00 92.88 206 ALA A C 1
ATOM 1577 O O . ALA A 1 206 ? 0.635 -13.232 -12.787 1.00 92.88 206 ALA A O 1
ATOM 1578 N N . ALA A 1 207 ? -0.342 -12.342 -10.960 1.00 92.00 207 ALA A N 1
ATOM 1579 C CA . ALA A 1 207 ? -1.573 -11.920 -11.621 1.00 92.00 207 ALA A CA 1
ATOM 1580 C C . ALA A 1 207 ? -1.300 -10.924 -12.769 1.00 92.00 207 ALA A C 1
ATOM 1582 O O . ALA A 1 207 ? -1.792 -11.122 -13.884 1.00 92.00 207 ALA A O 1
ATOM 1583 N N . LEU A 1 208 ? -0.429 -9.924 -12.565 1.00 88.69 208 LEU A N 1
ATOM 1584 C CA . LEU A 1 208 ? -0.030 -8.998 -13.641 1.00 88.69 208 LEU A CA 1
ATOM 1585 C C . LEU A 1 208 ? 0.714 -9.684 -14.788 1.00 88.69 208 LEU A C 1
ATOM 1587 O O . LEU A 1 208 ? 0.428 -9.415 -15.955 1.00 88.69 208 LEU A O 1
ATOM 1591 N N . LYS A 1 209 ? 1.667 -10.571 -14.473 1.00 88.56 209 LYS A N 1
ATOM 1592 C CA . LYS A 1 209 ? 2.427 -11.318 -15.490 1.00 88.56 209 LYS A CA 1
ATOM 1593 C C . LYS A 1 209 ? 1.490 -12.159 -16.359 1.00 88.56 209 LYS A C 1
ATOM 1595 O O . LYS A 1 209 ? 1.663 -12.212 -17.575 1.00 88.56 209 LYS A O 1
ATOM 1600 N N . LYS A 1 210 ? 0.465 -12.768 -15.752 1.00 89.38 210 LYS A N 1
ATOM 1601 C CA . LYS A 1 210 ? -0.568 -13.537 -16.460 1.00 89.38 210 LYS A CA 1
ATOM 1602 C C . LYS A 1 210 ? -1.447 -12.657 -17.353 1.00 89.38 210 LYS A C 1
ATOM 1604 O O . LYS A 1 210 ? -1.833 -13.103 -18.428 1.00 89.38 210 LYS A O 1
ATOM 1609 N N . ALA A 1 211 ? -1.727 -11.422 -16.939 1.00 88.62 211 ALA A N 1
ATOM 1610 C CA . ALA A 1 211 ? -2.573 -10.484 -17.679 1.00 88.62 211 ALA A CA 1
ATOM 1611 C C . ALA A 1 211 ? -1.968 -10.000 -19.009 1.00 88.62 211 ALA A C 1
ATOM 1613 O O . ALA A 1 211 ? -2.680 -9.372 -19.797 1.00 88.62 211 ALA A O 1
ATOM 1614 N N . GLN A 1 212 ? -0.670 -10.251 -19.243 1.00 86.75 212 GLN A N 1
ATOM 1615 C CA . GLN A 1 212 ? 0.066 -9.837 -20.444 1.00 86.75 212 GLN A CA 1
ATOM 1616 C C . GLN A 1 212 ? -0.236 -8.381 -20.816 1.00 86.75 212 GLN A C 1
ATOM 1618 O O . GLN A 1 212 ? -0.689 -8.066 -21.921 1.00 86.75 212 GLN A O 1
ATOM 1623 N N . LEU A 1 213 ? -0.068 -7.481 -19.846 1.00 86.31 213 LEU A N 1
ATOM 1624 C CA . LEU A 1 213 ? -0.347 -6.073 -20.077 1.00 86.31 213 LEU A CA 1
ATOM 1625 C C . LEU A 1 213 ? 0.586 -5.533 -21.158 1.00 86.31 213 LEU A C 1
ATOM 1627 O O . LEU A 1 213 ? 1.791 -5.772 -21.138 1.00 86.31 213 LEU A O 1
ATOM 1631 N N . SER A 1 214 ? 0.013 -4.792 -22.104 1.00 84.94 214 SER A N 1
ATOM 1632 C CA . SER A 1 214 ? 0.799 -4.082 -23.101 1.00 84.94 214 SER A CA 1
ATOM 1633 C C . SER A 1 214 ? 1.515 -2.926 -22.412 1.00 84.94 214 SER A C 1
ATOM 1635 O O . SER A 1 214 ? 0.882 -1.939 -22.024 1.00 84.94 214 SER A O 1
ATOM 1637 N N . GLU A 1 215 ? 2.824 -3.055 -22.251 1.00 86.44 215 GLU A N 1
ATOM 1638 C CA . GLU A 1 215 ? 3.677 -1.960 -21.815 1.00 86.44 215 GLU A CA 1
ATOM 1639 C C . GLU A 1 215 ? 3.807 -0.953 -22.957 1.00 86.44 215 GLU A C 1
ATOM 1641 O O . GLU A 1 215 ? 4.217 -1.285 -24.069 1.00 86.44 215 GLU A O 1
ATOM 1646 N N . GLN A 1 216 ? 3.431 0.291 -22.690 1.00 85.38 216 GLN A N 1
ATOM 1647 C CA . GLN A 1 216 ? 3.631 1.396 -23.614 1.00 85.38 216 GLN A CA 1
ATOM 1648 C C . GLN A 1 216 ? 4.774 2.254 -23.099 1.00 85.38 216 GLN A C 1
ATOM 1650 O O . GLN A 1 216 ? 4.843 2.559 -21.906 1.00 85.38 216 GLN A O 1
ATOM 1655 N N . LEU A 1 217 ? 5.669 2.664 -23.998 1.00 84.81 217 LEU A N 1
ATOM 1656 C CA . LEU A 1 217 ? 6.636 3.704 -23.678 1.00 84.81 217 LEU A CA 1
ATOM 1657 C C . LEU A 1 217 ? 5.858 4.951 -23.251 1.00 84.81 217 LEU A C 1
ATOM 1659 O O . LEU A 1 217 ? 5.098 5.508 -24.041 1.00 84.81 217 LEU A O 1
ATOM 1663 N N . TRP A 1 218 ? 6.032 5.368 -22.002 1.00 83.25 218 TRP A N 1
ATOM 1664 C CA . TRP A 1 218 ? 5.318 6.515 -21.458 1.00 83.25 218 TRP A CA 1
ATOM 1665 C C . TRP A 1 218 ? 6.171 7.770 -21.536 1.00 83.25 218 TRP A C 1
ATOM 1667 O O . TRP A 1 218 ? 5.728 8.788 -22.065 1.00 83.25 218 TRP A O 1
ATOM 1677 N N . GLN A 1 219 ? 7.409 7.692 -21.048 1.00 82.38 219 GLN A N 1
ATOM 1678 C CA . GLN A 1 219 ? 8.322 8.823 -21.076 1.00 82.38 219 GLN A CA 1
ATOM 1679 C C . GLN A 1 219 ? 9.777 8.362 -21.101 1.00 82.38 219 GLN A C 1
ATOM 1681 O O . GLN A 1 219 ? 10.135 7.345 -20.514 1.00 82.38 219 GLN A O 1
ATOM 1686 N N . VAL A 1 220 ? 10.631 9.150 -21.749 1.00 81.69 220 VAL A N 1
ATOM 1687 C CA . VAL A 1 220 ? 12.085 9.057 -21.595 1.00 81.69 220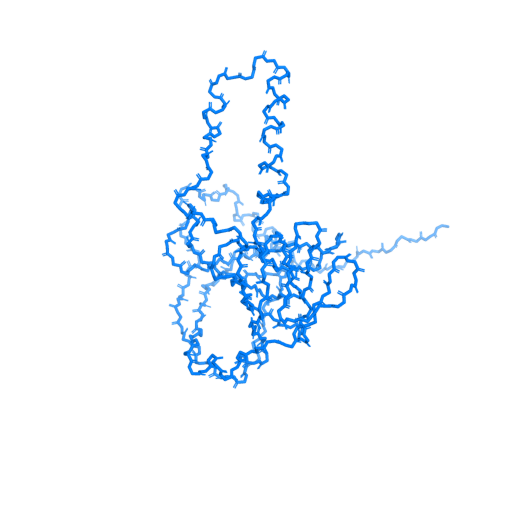 VAL A CA 1
ATOM 1688 C C . VAL A 1 220 ? 12.529 10.249 -20.763 1.00 81.69 220 VAL A C 1
ATOM 1690 O O . VAL A 1 220 ? 12.290 11.399 -21.132 1.00 81.69 220 VAL A O 1
ATOM 1693 N N . TRP A 1 221 ? 13.142 9.984 -19.619 1.00 77.69 221 TRP A N 1
ATOM 1694 C CA . TRP A 1 221 ? 13.705 11.006 -18.754 1.00 77.69 221 TRP A CA 1
ATOM 1695 C C . TRP A 1 221 ? 15.173 11.187 -19.083 1.00 77.69 221 TRP A C 1
ATOM 1697 O O . TRP A 1 221 ? 16.020 10.368 -18.723 1.00 77.69 221 TRP A O 1
ATOM 1707 N N . SER A 1 222 ? 15.470 12.284 -19.768 1.00 64.62 222 SER A N 1
ATOM 1708 C CA . SER A 1 222 ? 16.837 12.691 -20.060 1.00 64.62 222 SER A CA 1
ATOM 1709 C C . SER A 1 222 ? 17.529 13.135 -18.771 1.00 64.62 222 SER A C 1
ATOM 1711 O O . SER A 1 222 ? 17.363 14.269 -18.323 1.00 64.62 222 SER A O 1
ATOM 1713 N N . LEU A 1 223 ? 18.307 12.238 -18.171 1.00 64.12 223 LEU A N 1
ATOM 1714 C CA . LEU A 1 223 ? 19.409 12.612 -17.294 1.00 64.12 223 LEU A CA 1
ATOM 1715 C C . LEU A 1 223 ? 20.693 12.649 -18.146 1.00 64.12 223 LEU A C 1
ATOM 1717 O O . LEU A 1 223 ? 20.874 11.763 -18.982 1.00 64.12 223 LEU A O 1
ATOM 1721 N N . PRO A 1 224 ? 21.564 13.662 -17.984 1.00 54.34 224 PRO A N 1
ATOM 1722 C CA . PRO A 1 224 ? 21.466 14.759 -17.025 1.00 54.34 224 PRO A CA 1
ATOM 1723 C C . PRO A 1 224 ? 20.540 15.889 -17.511 1.00 54.34 224 PRO A C 1
ATOM 1725 O O . PRO A 1 224 ? 20.720 16.452 -18.592 1.00 54.34 224 PRO A O 1
ATOM 1728 N N . VAL A 1 225 ? 19.581 16.294 -16.672 1.00 53.72 225 VAL A N 1
ATOM 1729 C CA . VAL A 1 225 ? 18.969 17.623 -16.807 1.00 53.72 225 VAL A CA 1
ATOM 1730 C C . VAL A 1 225 ? 20.067 18.625 -16.456 1.00 53.72 225 VAL A C 1
ATOM 1732 O O . VAL A 1 225 ? 20.736 18.440 -15.439 1.00 53.72 225 VAL A O 1
ATOM 1735 N N . LYS A 1 226 ? 20.271 19.687 -17.253 1.00 52.94 226 LYS A N 1
ATOM 1736 C CA . LYS A 1 226 ? 21.121 20.806 -16.809 1.00 52.94 226 LYS A CA 1
ATOM 1737 C C . LYS A 1 226 ? 20.630 21.228 -15.416 1.00 52.94 226 LYS A C 1
ATOM 1739 O O . LYS A 1 226 ? 19.445 21.562 -15.304 1.00 52.94 226 LYS A O 1
ATOM 1744 N N . PRO A 1 227 ? 21.469 21.178 -14.368 1.00 48.09 227 PRO A N 1
ATOM 1745 C CA . PRO A 1 227 ? 21.019 21.485 -13.021 1.00 48.09 227 PRO A CA 1
ATOM 1746 C C . PRO A 1 227 ? 20.403 22.887 -13.003 1.00 48.09 227 PRO A C 1
ATOM 1748 O O . PRO A 1 227 ? 21.026 23.859 -13.431 1.00 48.09 227 PRO A O 1
ATOM 1751 N N . LYS A 1 228 ? 19.150 23.004 -12.544 1.00 47.81 228 LYS A N 1
ATOM 1752 C CA . LYS A 1 228 ? 18.573 24.318 -12.222 1.00 47.81 228 LYS A CA 1
ATOM 1753 C C . LYS A 1 228 ? 19.388 24.922 -11.074 1.00 47.81 228 LYS A C 1
ATOM 1755 O O . LYS A 1 228 ? 19.969 24.176 -10.295 1.00 47.81 228 LYS A O 1
ATOM 1760 N N . ALA A 1 229 ? 19.387 26.249 -10.920 1.00 48.22 229 ALA A N 1
ATOM 1761 C CA . ALA A 1 229 ? 20.215 26.966 -9.934 1.00 48.22 229 ALA A CA 1
ATOM 1762 C C . ALA A 1 229 ? 20.153 26.415 -8.489 1.00 48.22 229 ALA A C 1
ATOM 1764 O O . ALA A 1 229 ? 21.087 26.603 -7.721 1.00 48.22 229 ALA A O 1
ATOM 1765 N N . ARG A 1 230 ? 19.076 25.706 -8.125 1.00 42.19 230 ARG A N 1
ATOM 1766 C CA . ARG A 1 230 ? 18.880 25.085 -6.807 1.00 42.19 230 ARG A CA 1
ATOM 1767 C C . ARG A 1 230 ? 19.599 23.733 -6.615 1.00 42.19 230 ARG A C 1
ATOM 1769 O O . ARG A 1 230 ? 19.707 23.272 -5.489 1.00 42.19 230 ARG A O 1
ATOM 1776 N N . TYR A 1 231 ? 20.095 23.121 -7.688 1.00 46.84 231 TYR A N 1
ATOM 1777 C CA . TYR A 1 231 ? 20.858 21.867 -7.685 1.00 46.84 231 TYR A CA 1
ATOM 1778 C C . TYR A 1 231 ? 22.230 22.069 -8.329 1.00 46.84 231 TYR A C 1
ATOM 1780 O O . TYR A 1 231 ? 22.686 21.215 -9.089 1.00 46.84 231 TYR A O 1
ATOM 1788 N N . GLN A 1 232 ? 22.865 23.226 -8.099 1.00 46.12 232 GLN A N 1
ATOM 1789 C CA . GLN A 1 232 ? 24.234 23.399 -8.563 1.00 46.12 232 GLN A CA 1
ATOM 1790 C C . GLN A 1 232 ? 25.113 22.343 -7.886 1.00 46.12 232 GLN A C 1
ATOM 1792 O O . GLN A 1 232 ? 25.087 22.238 -6.657 1.00 46.12 232 GLN A O 1
ATOM 1797 N N . PRO A 1 233 ? 25.850 21.539 -8.667 1.00 52.38 233 PRO A N 1
ATOM 1798 C CA . PRO A 1 233 ? 26.841 20.652 -8.094 1.00 52.38 233 PRO A CA 1
ATOM 1799 C C . PRO A 1 233 ? 27.847 21.480 -7.292 1.00 52.38 233 PRO A C 1
ATOM 1801 O O . PRO A 1 233 ? 28.111 22.643 -7.611 1.00 52.38 233 PRO A O 1
ATOM 1804 N N . THR A 1 234 ? 28.425 20.874 -6.260 1.00 61.12 234 THR A N 1
ATOM 1805 C CA . THR A 1 234 ? 29.621 21.423 -5.624 1.00 61.12 234 THR A CA 1
ATOM 1806 C C . THR A 1 234 ? 30.695 21.657 -6.690 1.00 61.12 234 THR A C 1
ATOM 1808 O O . THR A 1 234 ? 30.726 20.987 -7.728 1.00 61.12 234 THR A O 1
ATOM 1811 N N . SER A 1 235 ? 31.594 22.618 -6.462 1.00 71.81 235 SER A N 1
ATOM 1812 C CA . SER A 1 235 ? 32.651 22.970 -7.426 1.00 71.81 235 SER A CA 1
ATOM 1813 C C . SER A 1 235 ? 33.580 21.800 -7.784 1.00 71.81 235 SER A C 1
ATOM 1815 O O . SER A 1 235 ? 34.331 21.885 -8.751 1.00 71.81 235 SER A O 1
ATOM 1817 N N . ASN A 1 236 ? 33.517 20.708 -7.025 1.00 70.00 236 ASN A N 1
ATOM 1818 C CA . ASN A 1 236 ? 34.318 19.499 -7.148 1.00 70.00 236 ASN A CA 1
ATOM 1819 C C . ASN A 1 236 ? 33.499 18.237 -7.490 1.00 70.00 236 ASN A C 1
ATOM 1821 O O . ASN A 1 236 ? 34.066 17.146 -7.460 1.00 70.00 236 ASN A O 1
ATOM 1825 N N . ALA A 1 237 ? 32.210 18.345 -7.836 1.00 60.12 237 ALA A N 1
ATOM 1826 C CA . ALA A 1 237 ? 31.333 17.181 -8.019 1.00 60.12 237 ALA A CA 1
ATOM 1827 C C . ALA A 1 237 ? 31.852 16.154 -9.044 1.00 60.12 237 ALA A C 1
ATOM 1829 O O . ALA A 1 237 ? 31.649 14.955 -8.878 1.00 60.12 237 ALA A O 1
ATOM 1830 N N . GLU A 1 238 ? 32.548 16.603 -10.093 1.00 59.00 238 GLU A N 1
ATOM 1831 C CA . GLU A 1 238 ? 33.158 15.708 -11.084 1.00 59.00 238 GLU A CA 1
ATOM 1832 C C . GLU A 1 238 ? 34.328 14.901 -10.495 1.00 59.00 238 GLU A C 1
ATOM 1834 O O . GLU A 1 238 ? 34.435 13.697 -10.739 1.00 59.00 238 GLU A O 1
ATOM 1839 N N . SER A 1 239 ? 35.169 15.537 -9.671 1.00 63.09 239 SER A N 1
ATOM 1840 C CA . SER A 1 239 ? 36.243 14.850 -8.944 1.00 63.09 239 SER A CA 1
ATOM 1841 C C . SER A 1 239 ? 35.663 13.861 -7.939 1.00 63.09 239 SER A C 1
ATOM 1843 O O . SER A 1 239 ? 36.072 12.706 -7.926 1.00 63.09 239 SER A O 1
ATOM 1845 N N . GLU A 1 240 ? 34.660 14.273 -7.160 1.00 61.19 240 GLU A N 1
ATOM 1846 C CA . GLU A 1 240 ? 34.014 13.412 -6.163 1.00 61.19 240 GLU A CA 1
ATOM 1847 C C . GLU A 1 240 ? 33.331 12.199 -6.805 1.00 61.19 240 GLU A C 1
ATOM 1849 O O . GLU A 1 240 ? 33.482 11.079 -6.318 1.00 61.19 240 GLU A O 1
ATOM 1854 N N . ALA A 1 241 ? 32.637 12.383 -7.933 1.00 55.66 241 ALA A N 1
ATOM 1855 C CA . ALA A 1 241 ? 32.028 11.280 -8.675 1.00 55.66 241 ALA A CA 1
ATOM 1856 C C . ALA A 1 241 ? 33.089 10.310 -9.223 1.00 55.66 241 ALA A C 1
ATOM 1858 O O . ALA A 1 241 ? 32.929 9.090 -9.140 1.00 55.66 241 ALA A O 1
ATOM 1859 N N . LYS A 1 242 ? 34.202 10.832 -9.751 1.00 58.97 242 LYS A N 1
ATOM 1860 C CA . LYS A 1 242 ? 35.321 10.016 -10.242 1.00 58.97 242 LYS A CA 1
ATOM 1861 C C . LYS A 1 242 ? 35.998 9.238 -9.112 1.00 58.97 242 LYS A C 1
ATOM 1863 O O . LYS A 1 242 ? 36.298 8.052 -9.285 1.00 58.97 242 LYS A O 1
ATOM 1868 N N . ASP A 1 243 ? 36.192 9.871 -7.961 1.00 66.50 243 ASP A N 1
ATOM 1869 C CA . ASP A 1 243 ? 36.766 9.252 -6.767 1.00 66.50 243 ASP A CA 1
ATOM 1870 C C . ASP A 1 243 ? 35.845 8.152 -6.223 1.00 66.50 243 ASP A C 1
ATOM 1872 O O . ASP A 1 243 ? 36.320 7.063 -5.901 1.00 66.50 243 ASP A O 1
ATOM 1876 N N . GLN A 1 244 ? 34.526 8.372 -6.218 1.00 57.03 244 GLN A N 1
ATOM 1877 C CA . GLN A 1 244 ? 33.527 7.367 -5.836 1.00 57.03 244 GLN A CA 1
ATOM 1878 C C . GLN A 1 244 ? 33.513 6.165 -6.786 1.00 57.03 244 GLN A C 1
ATOM 1880 O O . GLN A 1 244 ? 33.571 5.026 -6.322 1.00 57.03 244 GLN A O 1
ATOM 1885 N N . CYS A 1 245 ? 33.505 6.390 -8.104 1.00 47.38 245 CYS A N 1
ATOM 1886 C CA . CYS A 1 245 ? 33.594 5.315 -9.098 1.00 47.38 245 CYS A CA 1
ATOM 1887 C C . CYS A 1 245 ? 34.886 4.503 -8.935 1.00 47.38 245 CYS A C 1
ATOM 1889 O O . CYS A 1 245 ? 34.866 3.274 -8.993 1.00 47.38 245 CYS A O 1
ATOM 1891 N N . THR A 1 246 ? 36.007 5.178 -8.680 1.00 63.59 246 THR A N 1
ATOM 1892 C CA . THR A 1 246 ? 37.309 4.528 -8.473 1.00 63.59 246 THR A CA 1
ATOM 1893 C C . THR A 1 246 ? 37.350 3.754 -7.152 1.00 63.59 246 THR A C 1
ATOM 1895 O O . THR A 1 246 ? 37.888 2.648 -7.100 1.00 63.59 246 THR A O 1
ATOM 1898 N N . ALA A 1 247 ? 36.751 4.292 -6.088 1.00 57.56 247 ALA A N 1
ATOM 1899 C CA . ALA A 1 247 ? 36.620 3.619 -4.800 1.00 57.56 247 ALA A CA 1
ATOM 1900 C C . ALA A 1 247 ? 35.709 2.384 -4.883 1.00 57.56 247 ALA A C 1
ATOM 1902 O O . ALA A 1 247 ? 36.045 1.350 -4.311 1.00 57.56 247 ALA A O 1
ATOM 1903 N N . ALA A 1 248 ? 34.601 2.461 -5.625 1.00 49.28 248 ALA A N 1
ATOM 1904 C CA . ALA A 1 248 ? 33.664 1.355 -5.827 1.00 49.28 248 ALA A CA 1
ATOM 1905 C C . ALA A 1 248 ? 34.217 0.258 -6.755 1.00 49.28 248 ALA A C 1
ATOM 1907 O O . ALA A 1 248 ? 33.889 -0.914 -6.584 1.00 49.28 248 ALA A O 1
ATOM 1908 N N . ALA A 1 249 ? 35.077 0.617 -7.713 1.00 49.12 249 ALA A N 1
ATOM 1909 C CA . ALA A 1 249 ? 35.742 -0.325 -8.615 1.00 49.12 249 ALA A CA 1
ATOM 1910 C C . ALA A 1 249 ? 3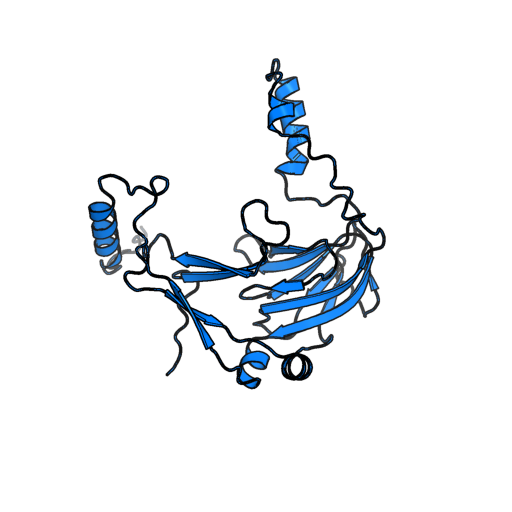6.912 -1.083 -7.963 1.00 49.12 249 ALA A C 1
ATOM 1912 O O . ALA A 1 249 ? 37.437 -2.030 -8.555 1.00 49.12 249 ALA A O 1
ATOM 1913 N N . ARG A 1 250 ? 37.342 -0.700 -6.751 1.00 56.41 250 ARG A N 1
ATOM 1914 C CA . ARG A 1 250 ? 38.341 -1.473 -6.008 1.00 56.41 250 ARG A CA 1
ATOM 1915 C C . ARG A 1 250 ? 37.717 -2.802 -5.562 1.00 56.41 250 ARG A C 1
ATOM 1917 O O . ARG A 1 250 ? 36.718 -2.783 -4.846 1.00 56.41 250 ARG A O 1
ATOM 1924 N N . PRO A 1 251 ? 38.296 -3.960 -5.928 1.00 51.25 251 PRO A N 1
ATOM 1925 C CA . PRO A 1 251 ? 37.837 -5.235 -5.396 1.00 51.25 251 PRO A CA 1
ATOM 1926 C C . PRO A 1 251 ? 37.947 -5.209 -3.869 1.00 51.25 251 PRO A C 1
ATOM 1928 O O . PRO A 1 251 ? 38.927 -4.697 -3.324 1.00 51.25 251 PRO A O 1
ATOM 1931 N N . ALA A 1 252 ? 36.954 -5.778 -3.181 1.00 54.59 252 ALA A N 1
ATOM 1932 C CA . ALA A 1 252 ? 36.942 -5.969 -1.730 1.00 54.59 252 ALA A CA 1
ATOM 1933 C C . ALA A 1 252 ? 37.991 -7.015 -1.302 1.00 54.59 252 ALA A C 1
ATOM 1935 O O . ALA A 1 252 ? 37.687 -8.047 -0.712 1.00 54.59 252 ALA A O 1
ATOM 1936 N N . SER A 1 253 ? 39.253 -6.800 -1.653 1.00 55.25 253 SER A N 1
ATOM 1937 C CA . SER A 1 253 ? 40.358 -7.644 -1.241 1.00 55.25 253 SER A CA 1
ATOM 1938 C C . SER A 1 253 ? 40.916 -7.108 0.075 1.00 55.25 253 SER A C 1
ATOM 1940 O O . SER A 1 253 ? 41.567 -6.065 0.087 1.00 55.25 253 SER A O 1
ATOM 1942 N N . ARG A 1 254 ? 40.703 -7.896 1.140 1.00 50.25 254 ARG A N 1
ATOM 1943 C CA . ARG A 1 254 ? 41.246 -7.800 2.513 1.00 50.25 254 ARG A CA 1
ATOM 1944 C C . ARG A 1 254 ? 40.410 -7.038 3.548 1.00 50.25 254 ARG A C 1
ATOM 1946 O O . ARG A 1 254 ? 40.851 -6.048 4.116 1.00 50.25 254 ARG A O 1
ATOM 1953 N N . CYS A 1 255 ? 39.304 -7.654 3.956 1.00 42.09 255 CYS A N 1
ATOM 1954 C CA . CYS A 1 255 ? 39.059 -7.824 5.390 1.00 42.09 255 CYS A CA 1
ATOM 1955 C C . CYS A 1 255 ? 39.786 -9.103 5.830 1.00 42.09 255 CYS A C 1
ATOM 1957 O O . CYS A 1 255 ? 39.233 -10.196 5.763 1.00 42.09 255 CYS A O 1
ATOM 1959 N N . THR A 1 256 ? 41.065 -8.999 6.193 1.00 46.97 256 THR A N 1
ATOM 1960 C CA . THR A 1 256 ? 41.744 -10.081 6.916 1.00 46.97 256 THR A CA 1
ATOM 1961 C C . THR A 1 256 ? 41.156 -10.141 8.320 1.00 46.97 256 THR A C 1
ATOM 1963 O O . THR A 1 256 ? 41.232 -9.164 9.063 1.00 46.97 256 THR A O 1
ATOM 1966 N N . SER A 1 257 ? 40.539 -11.270 8.654 1.00 47.31 257 SER A N 1
ATOM 1967 C CA . SER A 1 257 ? 40.041 -11.596 9.989 1.00 47.31 257 SER A CA 1
ATOM 1968 C C . SER A 1 257 ? 41.135 -11.416 11.054 1.00 47.31 257 SER A C 1
ATOM 1970 O O . SER A 1 257 ? 42.289 -11.766 10.789 1.00 47.31 257 SER A O 1
ATOM 1972 N N . PRO A 1 258 ? 40.808 -10.890 12.250 1.00 56.50 258 PRO A N 1
ATOM 1973 C CA . PRO A 1 258 ? 41.773 -10.774 13.333 1.00 56.50 258 PRO A CA 1
ATOM 1974 C C . PRO A 1 258 ? 42.148 -12.172 13.832 1.00 56.50 258 PRO A C 1
ATOM 1976 O O . PRO A 1 258 ? 41.283 -12.968 14.196 1.00 56.50 258 PRO A O 1
ATOM 1979 N N . THR A 1 259 ? 43.442 -12.477 13.830 1.00 56.56 259 THR A N 1
ATOM 1980 C CA . THR A 1 259 ? 43.985 -13.699 14.429 1.00 56.56 259 THR A CA 1
ATOM 1981 C C . THR A 1 259 ? 43.733 -13.667 15.942 1.00 56.56 259 THR A C 1
ATOM 1983 O O . THR A 1 259 ? 44.093 -12.670 16.576 1.00 56.56 259 THR A O 1
ATOM 1986 N N . PRO A 1 260 ? 43.134 -14.711 16.543 1.00 60.91 260 PRO A N 1
ATOM 1987 C CA . PRO A 1 260 ? 42.974 -14.775 17.990 1.00 60.91 260 PRO A CA 1
ATOM 1988 C C . PRO A 1 260 ? 44.344 -14.982 18.653 1.00 60.91 260 PRO A C 1
ATOM 1990 O O . PRO A 1 260 ? 45.187 -15.709 18.122 1.00 60.91 260 PRO A O 1
ATOM 1993 N N . ARG A 1 261 ? 44.564 -14.304 19.784 1.00 63.62 261 ARG A N 1
ATOM 1994 C CA . ARG A 1 261 ? 45.663 -14.596 20.715 1.00 63.62 261 ARG A CA 1
ATOM 1995 C C . ARG A 1 261 ? 45.206 -15.606 21.751 1.00 63.62 261 ARG A C 1
ATOM 1997 O O . ARG A 1 261 ? 44.019 -15.518 22.135 1.00 63.62 261 ARG A O 1
#

Radius of gyration: 23.47 Å; chains: 1; bounding box: 63×51×53 Å

Secondary structure (DSSP, 8-state):
----PPPTTTEEEEEEE-TT-SSS-SSEEEEEEE-TTT-S-SSPEEEEEE---HHHHHHH-EES-PEEEETTS-EE-SSEEEBTTB-EEEE-SSS-EEEEEEEEEESS---TT-------HHHHHTT---SHHHHHHHHHHHHHHHSS---STTB-EEEEEEEETTEEEEEEEE-SSSEEEEEEEE-EEEEESBEEEEEEEEEEHHHHHHTT--EEEEEEE-SSPPPPGGGPPPTTHHHHHHHHHHHHTS-----PPPPP-

Foldseek 3Di:
DPPPDDPPQAKDKDWDQCVVPPPDDGDIDMDIDGHPLQPDDPFWDFDWDFDQDPVLCVVLKDWFPWWKAKPVRDTDDPWDKAFQVIKIKTAHPDFFWFKKWFDWDQPDDPPPPCDPPPPPVCNLPVVDDPDPVSVVVNCVVCCCVVPDPPDDAAQKKKFQWDQDPVGIDTPDMDRDPRNMGGHRTRRMMMIHHTTITHTMMTGGPVSVVVSPTDIDRDDIGDPPDPDDPVPDDDPCNVVVSVVSVVVVPDPPPDPPDDDDD

Organism: NCBI:txid889268

Sequence (261 aa):
MSSTQAPVWAFHAEAIDGVGDTHLPTGIHVRALPSARLGLPAAPLVVYRAVLDLAKYKDIVHDGGVTWIDSHGAPRTVPFEVTPDNPVYGYFPAPEVFWAELLAEPADKLDPLKEPPYKDIGELAKDGFKSEEDLKKFVDTLGPILGEQQSPAGVLRFEALTSTGVGVAPILSRSTERYALAAWTIQQVRVVGKGTVKGIRWLDSAALKKAQLSEQLWQVWSLPVKPKARYQPTSNAESEAKDQCTAAARPASRCTSPTPR

pLDDT: mean 79.22, std 16.97, range [31.84, 98.56]